Protein AF-X0VHQ9-F1 (afdb_monomer_lite)

Organism: NCBI:txid412755

Foldseek 3Di:
DDQDADDDDDDPARVQVSSQVSVQVVCVVVPNNWGWGWDADPVQLKIFIDTQCPDPPDKDKDQCQPDPCVLVDCQVLRQADSHIDIQDWDKFPDAAQKFFADPLAAQWWWKWFDLPPDTDDIFIFGFDGDIQHHPPRVVVSQVRSQVRVQVRCVVSVNNWHWGWGADPVRNMITIDTHDRDDRTQKMKTQCAPDPSVRRHNQVSRRHDSPDIDMGGTPMRPHRSDLDLVVLVVQCVVCVVVVSPSSVVVSVNSNVVVVVVVVVD

Radius of gyration: 21.8 Å; chains: 1; bounding box: 64×31×53 Å

Secondary structure (DSSP, 8-state):
----PPSS---HHHHHHHHHHHHHHHHHHTT----EEEEEETTTTEEEEEE-SSSTTPPPEE-TTTSTTGGG-SGGGGT--SS-EE---EE-SS--S-EEE-TTTS-EEEEEEESSSSPPSPEEEEPPPEEE-STTHHHHHHHHHHHHHHHHHHHTT----EEEEEETTTTEEEEEE-STT---SEEEE-TTTSTTGGGB-GGGGT--SSS-EEE---B-SS-----HHHHHHHHHHHHHTT-HHHHHHHHHHHHHHHHHHH--

pLDDT: mean 90.98, std 8.53, range [41.22, 98.56]

Structure (mmCIF, N/CA/C/O backbone):
data_AF-X0VHQ9-F1
#
_entry.id   AF-X0VHQ9-F1
#
loop_
_atom_site.group_PDB
_atom_site.id
_atom_site.type_symbol
_atom_site.label_atom_id
_atom_site.label_alt_id
_atom_site.label_comp_id
_atom_site.label_asym_id
_atom_site.label_entity_id
_atom_site.label_seq_id
_atom_site.pdbx_PDB_ins_code
_atom_site.Cartn_x
_atom_site.Cartn_y
_atom_site.Cartn_z
_atom_site.occupancy
_atom_site.B_iso_or_equiv
_atom_site.auth_seq_id
_atom_site.auth_comp_id
_atom_site.auth_asym_id
_atom_site.auth_atom_id
_atom_site.pdbx_PDB_model_num
ATOM 1 N N . LEU A 1 1 ? -2.008 -2.443 -19.648 1.00 92.31 1 LEU A N 1
ATOM 2 C CA . LEU A 1 1 ? -1.378 -1.142 -19.988 1.00 92.31 1 LEU A CA 1
ATOM 3 C C . LEU A 1 1 ? 0.117 -1.360 -20.246 1.00 92.31 1 LEU A C 1
ATOM 5 O O . LEU A 1 1 ? 0.634 -2.371 -19.791 1.00 92.31 1 LEU A O 1
ATOM 9 N N . THR A 1 2 ? 0.820 -0.489 -20.982 1.00 94.44 2 THR A N 1
ATOM 10 C CA . THR A 1 2 ? 2.282 -0.622 -21.185 1.00 94.44 2 THR A CA 1
ATOM 11 C C . THR A 1 2 ? 2.981 0.721 -21.019 1.00 94.44 2 THR A C 1
ATOM 13 O O . THR A 1 2 ? 2.751 1.642 -21.798 1.00 94.44 2 THR A O 1
ATOM 16 N N . ALA A 1 3 ? 3.861 0.812 -20.022 1.00 95.00 3 ALA A N 1
ATOM 17 C CA . ALA A 1 3 ? 4.720 1.963 -19.777 1.00 95.00 3 ALA A CA 1
ATOM 18 C C . ALA A 1 3 ? 6.102 1.742 -20.412 1.00 95.00 3 ALA A C 1
ATOM 20 O O . ALA A 1 3 ? 6.952 1.054 -19.859 1.00 95.00 3 ALA A O 1
ATOM 21 N N . THR A 1 4 ? 6.331 2.318 -21.594 1.00 94.19 4 THR A N 1
ATOM 22 C CA . THR A 1 4 ? 7.643 2.255 -22.261 1.00 94.19 4 THR A CA 1
ATOM 23 C C . THR A 1 4 ? 8.582 3.324 -21.713 1.00 94.19 4 THR A C 1
ATOM 25 O O . THR A 1 4 ? 8.357 4.518 -21.931 1.00 94.19 4 THR A O 1
ATOM 28 N N . ILE A 1 5 ? 9.643 2.892 -21.033 1.00 92.00 5 ILE A N 1
ATOM 29 C CA . ILE A 1 5 ? 10.716 3.770 -20.560 1.00 92.00 5 ILE A CA 1
ATOM 30 C C . ILE A 1 5 ? 11.625 4.123 -21.7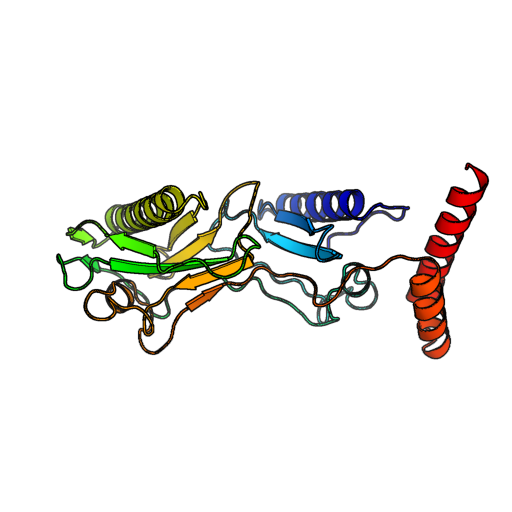37 1.00 92.00 5 ILE A C 1
ATOM 32 O O . ILE A 1 5 ? 11.928 3.278 -22.579 1.00 92.00 5 ILE A O 1
ATOM 36 N N . GLN A 1 6 ? 12.030 5.389 -21.824 1.00 88.81 6 GLN A N 1
ATOM 37 C CA . GLN A 1 6 ? 12.959 5.827 -22.858 1.00 88.81 6 GLN A CA 1
ATOM 38 C C . GLN A 1 6 ? 14.324 5.155 -22.655 1.00 88.81 6 GLN A C 1
ATOM 40 O O . GLN A 1 6 ? 14.795 5.002 -21.534 1.00 88.81 6 GLN A O 1
ATOM 45 N N . SER A 1 7 ? 14.979 4.765 -23.747 1.00 80.50 7 SER A N 1
ATOM 46 C CA . SER A 1 7 ? 16.357 4.280 -23.686 1.00 80.50 7 SER A CA 1
ATOM 47 C C . SER A 1 7 ? 17.304 5.400 -23.252 1.00 80.50 7 SER A C 1
ATOM 49 O O . SER A 1 7 ? 17.252 6.501 -23.809 1.00 80.50 7 SER A O 1
ATOM 51 N N . GLY A 1 8 ? 18.211 5.105 -22.328 1.00 77.38 8 GLY A N 1
ATOM 52 C CA . GLY A 1 8 ? 19.232 6.042 -21.876 1.00 77.38 8 GLY A CA 1
ATOM 53 C C . GLY A 1 8 ? 19.940 5.551 -20.620 1.00 77.38 8 GLY A C 1
ATOM 54 O O . GLY A 1 8 ? 19.615 4.485 -20.096 1.00 77.38 8 GLY A O 1
ATOM 55 N N . SER A 1 9 ? 20.890 6.354 -20.149 1.00 77.44 9 SER A N 1
ATOM 56 C CA . SER A 1 9 ? 21.571 6.130 -18.877 1.00 77.44 9 SER A CA 1
ATOM 57 C C . SER A 1 9 ? 20.777 6.758 -17.736 1.00 77.44 9 SER A C 1
ATOM 59 O O . SER A 1 9 ? 20.324 7.901 -17.849 1.00 77.44 9 SER A O 1
ATOM 61 N N . TYR A 1 10 ? 20.620 6.021 -16.640 1.00 83.19 10 TYR A N 1
ATOM 62 C CA . TYR A 1 10 ? 19.863 6.452 -15.471 1.00 83.19 10 TYR A CA 1
ATOM 63 C C . TYR A 1 10 ? 20.647 6.150 -14.198 1.00 83.19 10 TYR A C 1
ATOM 65 O O . TYR A 1 10 ? 21.169 5.051 -14.027 1.00 83.19 10 TYR A O 1
ATOM 73 N N . THR A 1 11 ? 20.659 7.091 -13.255 1.00 87.62 11 THR A N 1
ATOM 74 C CA . THR A 1 11 ? 20.813 6.727 -11.840 1.00 87.62 11 THR A CA 1
ATOM 75 C C . THR A 1 11 ? 19.531 6.055 -11.345 1.00 87.62 11 THR A C 1
ATOM 77 O O . THR A 1 11 ? 18.462 6.253 -11.927 1.00 87.62 11 THR A O 1
ATOM 80 N N . HIS A 1 12 ? 19.587 5.309 -10.240 1.00 89.75 12 HIS A N 1
ATOM 81 C CA . HIS A 1 12 ? 18.401 4.648 -9.680 1.00 89.75 12 HIS A CA 1
ATOM 82 C C . HIS A 1 12 ? 17.234 5.609 -9.436 1.00 89.75 12 HIS A C 1
ATOM 84 O O . HIS A 1 12 ? 16.114 5.351 -9.871 1.00 89.75 12 HIS A O 1
ATOM 90 N N . GLY A 1 13 ? 17.502 6.776 -8.842 1.00 89.75 13 GLY A N 1
ATOM 91 C CA . GLY A 1 13 ? 16.476 7.800 -8.613 1.00 89.75 13 GLY A CA 1
ATOM 92 C C . GLY A 1 13 ? 15.914 8.418 -9.903 1.00 89.75 13 GLY A C 1
ATOM 93 O O . GLY A 1 13 ? 14.721 8.729 -9.978 1.00 89.75 13 GLY A O 1
ATOM 94 N N . GLN A 1 14 ? 16.742 8.568 -10.945 1.00 92.75 14 GLN A N 1
ATOM 95 C CA . GLN A 1 14 ? 16.269 9.006 -12.263 1.00 92.75 14 GLN A CA 1
ATOM 96 C C . GLN A 1 14 ? 15.385 7.940 -12.915 1.00 92.75 14 GLN A C 1
ATOM 98 O O . GLN A 1 14 ? 14.360 8.293 -13.499 1.00 92.75 14 GLN A O 1
ATOM 103 N N . LEU A 1 15 ? 15.743 6.656 -12.794 1.00 94.31 15 LEU A N 1
ATOM 104 C CA . LEU A 1 15 ? 14.923 5.571 -13.322 1.00 94.31 15 LEU A CA 1
ATOM 105 C C . LEU A 1 15 ? 13.588 5.476 -12.579 1.00 94.31 15 LEU A C 1
ATOM 107 O O . LEU A 1 15 ? 12.554 5.425 -13.235 1.00 94.31 15 LEU A O 1
ATOM 111 N N . ALA A 1 16 ? 13.590 5.543 -11.243 1.00 95.56 16 ALA A N 1
ATOM 112 C CA . ALA A 1 16 ? 12.367 5.565 -10.436 1.00 95.56 16 ALA A CA 1
ATOM 113 C C . ALA A 1 16 ? 11.414 6.674 -10.914 1.00 95.56 16 ALA A C 1
ATOM 115 O O . ALA A 1 16 ? 10.244 6.440 -11.213 1.00 95.56 16 ALA A O 1
ATOM 116 N N . THR A 1 17 ? 11.957 7.880 -11.108 1.00 95.25 17 THR A N 1
ATOM 117 C CA . THR A 1 17 ? 11.213 9.022 -11.654 1.00 95.25 17 THR A CA 1
ATOM 118 C C . THR A 1 17 ? 10.673 8.747 -13.061 1.00 95.25 17 THR A C 1
ATOM 120 O O . THR A 1 17 ? 9.526 9.087 -13.353 1.00 95.25 17 THR A O 1
ATOM 123 N N . ALA A 1 18 ? 11.474 8.145 -13.944 1.00 96.44 18 ALA A N 1
ATOM 124 C CA . ALA A 1 18 ? 11.062 7.831 -15.309 1.00 96.44 18 ALA A CA 1
ATOM 125 C C . ALA A 1 18 ? 9.936 6.785 -15.348 1.00 96.44 18 ALA A C 1
ATOM 127 O O . ALA A 1 18 ? 8.965 6.976 -16.084 1.00 96.44 18 ALA A O 1
ATOM 128 N N . ILE A 1 19 ? 10.037 5.732 -14.528 1.00 96.69 19 ILE A N 1
ATOM 129 C CA . ILE A 1 19 ? 9.004 4.700 -14.376 1.00 96.69 19 ILE A CA 1
ATOM 130 C C . ILE A 1 19 ? 7.710 5.339 -13.883 1.00 96.69 19 ILE A C 1
ATOM 132 O O . ILE A 1 19 ? 6.699 5.253 -14.579 1.00 96.69 19 ILE A O 1
ATOM 136 N N . ARG A 1 20 ? 7.761 6.072 -12.762 1.00 96.50 20 ARG A N 1
ATOM 137 C CA . ARG A 1 20 ? 6.603 6.781 -12.201 1.00 96.50 20 ARG A CA 1
ATOM 138 C C . ARG A 1 20 ? 5.906 7.646 -13.244 1.00 96.50 20 ARG A C 1
ATOM 140 O O . ARG A 1 20 ? 4.715 7.500 -13.493 1.00 96.50 20 ARG A O 1
ATOM 147 N N . ASN A 1 21 ? 6.657 8.538 -13.888 1.00 96.75 21 ASN A N 1
ATOM 148 C CA . ASN A 1 21 ? 6.088 9.479 -14.848 1.00 96.75 21 ASN A CA 1
ATOM 149 C C . ASN A 1 21 ? 5.417 8.747 -16.017 1.00 96.75 21 ASN A C 1
ATOM 151 O O . ASN A 1 21 ? 4.362 9.173 -16.487 1.00 96.75 21 ASN A O 1
ATOM 155 N N . LYS A 1 22 ? 6.008 7.639 -16.483 1.00 97.38 22 LYS A N 1
ATOM 156 C CA . LYS A 1 22 ? 5.441 6.867 -17.586 1.00 97.38 22 LYS A CA 1
ATOM 157 C C . LYS A 1 22 ? 4.201 6.081 -17.170 1.00 97.38 22 LYS A C 1
ATOM 159 O O . LYS A 1 22 ? 3.249 6.039 -17.945 1.00 97.38 22 LYS A O 1
ATOM 164 N N . MET A 1 23 ? 4.185 5.502 -15.971 1.00 96.38 23 MET A N 1
ATOM 165 C CA . MET A 1 23 ? 3.006 4.822 -15.431 1.00 96.38 23 MET A CA 1
ATOM 166 C C . MET A 1 23 ? 1.842 5.804 -15.236 1.00 96.38 23 MET A C 1
ATOM 168 O O . MET A 1 23 ? 0.758 5.552 -15.764 1.00 96.38 23 MET A O 1
ATOM 172 N N . ASN A 1 24 ? 2.081 6.967 -14.612 1.00 96.12 24 ASN A N 1
ATOM 173 C CA . ASN A 1 24 ? 1.059 8.011 -14.430 1.00 96.12 24 ASN A CA 1
ATOM 174 C C . ASN A 1 24 ? 0.510 8.495 -15.780 1.00 96.12 24 ASN A C 1
ATOM 176 O O . ASN A 1 24 ? -0.703 8.634 -15.949 1.00 96.12 24 ASN A O 1
ATOM 180 N N . GLN A 1 25 ? 1.391 8.714 -16.766 1.00 96.88 25 GLN A N 1
ATOM 181 C CA . GLN A 1 25 ? 0.981 9.103 -18.117 1.00 96.88 25 GLN A CA 1
ATOM 182 C C . GLN A 1 25 ? 0.064 8.049 -18.743 1.00 96.88 25 GLN A C 1
ATOM 184 O O . GLN A 1 25 ? -1.018 8.382 -19.208 1.00 96.88 25 GLN A O 1
ATOM 189 N N . VAL A 1 26 ? 0.474 6.778 -18.746 1.00 96.81 26 VAL A N 1
ATOM 190 C CA . VAL A 1 26 ? -0.291 5.705 -19.397 1.00 96.81 26 VAL A CA 1
ATOM 191 C C . VAL A 1 26 ? -1.639 5.476 -18.715 1.00 96.81 26 VAL A C 1
ATOM 193 O O . VAL A 1 26 ? -2.636 5.242 -19.399 1.00 96.81 26 VAL A O 1
ATOM 196 N N . SER A 1 27 ? -1.685 5.565 -17.387 1.00 95.50 27 SER A N 1
ATOM 197 C CA . SER A 1 27 ? -2.926 5.501 -16.614 1.00 95.50 27 SER A CA 1
ATOM 198 C C . SER A 1 27 ? -3.870 6.658 -16.958 1.00 95.50 27 SER A C 1
ATOM 200 O O . SER A 1 27 ? -5.051 6.431 -17.231 1.00 95.50 27 SER A O 1
ATOM 202 N N . THR A 1 28 ? -3.344 7.884 -17.053 1.00 95.69 28 THR A N 1
ATOM 203 C CA . THR A 1 28 ? -4.111 9.074 -17.464 1.00 95.69 28 THR A CA 1
ATOM 204 C C . THR A 1 28 ? -4.633 8.948 -18.896 1.00 95.69 28 THR A C 1
ATOM 206 O O . THR A 1 28 ? -5.829 9.110 -19.129 1.00 95.69 28 THR A O 1
ATOM 209 N N . ASP A 1 29 ? -3.767 8.600 -19.850 1.00 97.12 29 ASP A N 1
ATOM 210 C CA . ASP A 1 29 ? -4.114 8.463 -21.272 1.00 97.12 29 ASP A CA 1
ATOM 211 C C . ASP A 1 29 ? -5.167 7.367 -21.511 1.00 97.12 29 ASP A C 1
ATOM 213 O O . ASP A 1 29 ? -5.934 7.427 -22.472 1.00 97.12 29 ASP A O 1
ATOM 217 N N . SER A 1 30 ? -5.222 6.372 -20.621 1.00 95.00 30 SER A N 1
ATOM 218 C CA . SER A 1 30 ? -6.191 5.270 -20.667 1.00 95.00 30 SER A CA 1
ATOM 219 C C . SER A 1 30 ? -7.481 5.558 -19.891 1.00 95.00 30 SER A C 1
ATOM 221 O O . SER A 1 30 ? -8.365 4.706 -19.854 1.00 95.00 30 SER A O 1
ATOM 223 N N . GLY A 1 31 ? -7.604 6.743 -19.285 1.00 93.44 31 GLY A N 1
ATOM 224 C CA . GLY A 1 31 ? -8.799 7.186 -18.568 1.00 93.44 31 GLY A CA 1
ATOM 225 C C . GLY A 1 31 ? -8.930 6.679 -17.130 1.00 93.44 31 GLY A C 1
ATOM 226 O O . GLY A 1 31 ? -9.963 6.932 -16.518 1.00 93.44 31 GLY A O 1
ATOM 227 N N . PHE A 1 32 ? -7.918 5.996 -16.586 1.00 91.62 32 PHE A N 1
ATOM 228 C CA . PHE A 1 32 ? -7.921 5.562 -15.185 1.00 91.62 32 PHE A CA 1
ATOM 229 C C . PHE A 1 32 ? -7.506 6.693 -14.240 1.00 91.62 32 PHE A C 1
ATOM 231 O O . PHE A 1 32 ? -8.109 6.862 -13.190 1.00 91.62 32 PHE A O 1
ATOM 238 N N . GLY A 1 33 ? -6.494 7.485 -14.615 1.00 91.75 33 GLY A N 1
ATOM 239 C CA . GLY A 1 33 ? -6.049 8.639 -13.819 1.00 91.75 33 GLY A CA 1
ATOM 240 C C . GLY A 1 33 ? -5.396 8.294 -12.473 1.00 91.75 33 GLY A C 1
ATOM 241 O O . GLY A 1 33 ? -5.204 9.188 -11.654 1.00 91.75 33 GLY A O 1
ATOM 242 N N . ILE A 1 34 ? -5.034 7.028 -12.253 1.00 91.62 34 ILE A N 1
ATOM 243 C CA . ILE A 1 34 ? -4.270 6.569 -11.087 1.00 91.62 34 ILE A CA 1
ATOM 244 C C . ILE A 1 34 ? -2.855 7.142 -11.137 1.00 91.62 34 ILE A C 1
ATOM 246 O O . ILE A 1 34 ? -2.187 7.073 -12.179 1.00 91.62 34 ILE A O 1
ATOM 250 N N . ASN A 1 35 ? -2.411 7.676 -10.005 1.00 93.12 35 ASN A N 1
ATOM 251 C CA . ASN A 1 35 ? -1.044 8.107 -9.777 1.00 93.12 35 ASN A CA 1
ATOM 252 C C . ASN A 1 35 ? -0.281 6.999 -9.058 1.00 93.12 35 ASN A C 1
ATOM 254 O O . ASN A 1 35 ? -0.808 6.339 -8.171 1.00 93.12 35 ASN A O 1
ATOM 258 N N . TYR A 1 36 ? 0.977 6.831 -9.438 1.00 93.88 36 TYR A N 1
ATOM 259 C CA . TYR A 1 36 ? 1.876 5.856 -8.849 1.00 93.88 36 TYR A CA 1
ATOM 260 C C . TYR A 1 36 ? 3.002 6.542 -8.095 1.00 93.88 36 TYR A C 1
ATOM 262 O O . TYR A 1 36 ? 3.415 7.668 -8.410 1.00 93.88 36 TYR A O 1
ATOM 270 N N . ILE A 1 37 ? 3.555 5.803 -7.144 1.00 92.56 37 ILE A N 1
ATOM 271 C CA . ILE A 1 37 ? 4.797 6.110 -6.460 1.00 92.56 37 ILE A CA 1
ATOM 272 C C . ILE A 1 37 ? 5.805 5.030 -6.817 1.00 92.56 37 ILE A C 1
ATOM 274 O O . ILE A 1 37 ? 5.555 3.834 -6.704 1.00 92.56 37 ILE A O 1
ATOM 278 N N . VAL A 1 38 ? 6.964 5.490 -7.283 1.00 94.94 38 VAL A N 1
ATOM 279 C CA . VAL A 1 38 ? 8.122 4.638 -7.528 1.00 94.94 38 VAL A CA 1
ATOM 280 C C . VAL A 1 38 ? 9.290 5.241 -6.783 1.00 94.94 38 VAL A C 1
ATOM 282 O O . VAL A 1 38 ? 9.672 6.389 -7.044 1.00 94.94 38 VAL A O 1
ATOM 285 N N . THR A 1 39 ? 9.837 4.479 -5.850 1.00 93.62 39 THR A N 1
ATOM 286 C CA . THR A 1 39 ? 10.961 4.891 -5.013 1.00 93.62 39 THR A CA 1
ATOM 287 C C . THR A 1 39 ? 12.118 3.921 -5.176 1.00 93.62 39 THR A C 1
ATOM 289 O O . THR A 1 39 ? 11.954 2.798 -5.649 1.00 93.62 39 THR A O 1
ATOM 292 N N . TYR A 1 40 ? 13.306 4.400 -4.824 1.00 92.94 40 TYR A N 1
ATOM 293 C CA . TYR A 1 40 ? 14.500 3.587 -4.668 1.00 92.94 40 TYR A CA 1
ATOM 294 C C . TYR A 1 40 ? 15.078 3.888 -3.291 1.00 92.94 40 TYR A C 1
ATOM 296 O O . TYR A 1 40 ? 15.342 5.055 -2.981 1.00 92.94 40 TYR A O 1
ATOM 304 N N . ASP A 1 41 ? 15.263 2.855 -2.482 1.00 90.12 41 ASP A N 1
ATOM 305 C CA . ASP A 1 41 ? 15.908 2.958 -1.181 1.00 90.12 41 ASP A CA 1
ATOM 306 C C . ASP A 1 41 ? 17.409 2.722 -1.354 1.00 90.12 41 ASP A C 1
ATOM 308 O O . ASP A 1 41 ? 17.844 1.629 -1.690 1.00 90.12 41 ASP A O 1
ATOM 312 N N . SER A 1 42 ? 18.238 3.742 -1.128 1.00 88.50 42 SER A N 1
ATOM 313 C CA . SER A 1 42 ? 19.693 3.596 -1.265 1.00 88.50 42 SER A CA 1
ATOM 314 C C . SER A 1 42 ? 20.342 2.755 -0.165 1.00 88.50 42 SER A C 1
ATOM 316 O O . SER A 1 42 ? 21.531 2.466 -0.259 1.00 88.50 42 SER A O 1
ATOM 318 N N . THR A 1 43 ? 19.608 2.441 0.902 1.00 86.50 43 THR A N 1
ATOM 319 C CA . THR A 1 43 ? 20.096 1.643 2.031 1.00 86.50 43 THR A CA 1
ATOM 320 C C . THR A 1 43 ? 19.888 0.161 1.771 1.00 86.50 43 THR A C 1
ATOM 322 O O . THR A 1 43 ? 20.799 -0.623 2.025 1.00 86.50 43 THR A O 1
ATOM 325 N N . THR A 1 44 ? 18.705 -0.212 1.272 1.00 87.38 44 THR A N 1
ATOM 326 C CA . THR A 1 44 ? 18.390 -1.601 0.898 1.00 87.38 44 THR A CA 1
ATOM 327 C C . THR A 1 44 ? 18.671 -1.899 -0.574 1.00 87.38 44 THR A C 1
ATOM 329 O O . THR A 1 44 ? 18.659 -3.052 -0.974 1.00 87.38 44 THR A O 1
ATOM 332 N N . GLU A 1 45 ? 18.974 -0.871 -1.371 1.00 90.56 45 GLU A N 1
ATOM 333 C CA . GLU A 1 45 ? 19.190 -0.936 -2.821 1.00 90.56 45 GLU A CA 1
ATOM 334 C C . GLU A 1 45 ? 17.983 -1.491 -3.600 1.00 90.56 45 GLU A C 1
ATOM 336 O O . GLU A 1 45 ? 18.137 -2.061 -4.678 1.00 90.56 45 GLU A O 1
ATOM 341 N N . GLU A 1 46 ? 16.770 -1.299 -3.085 1.00 93.62 46 GLU A N 1
ATOM 342 C CA . GLU A 1 46 ? 15.533 -1.865 -3.634 1.00 93.62 46 GLU A CA 1
ATOM 343 C C . GLU A 1 46 ? 14.614 -0.798 -4.233 1.00 93.62 46 GLU A C 1
ATOM 345 O O . GLU A 1 46 ? 14.587 0.357 -3.796 1.00 93.62 46 GLU A O 1
ATOM 350 N N . PHE A 1 47 ? 13.824 -1.199 -5.231 1.00 95.56 47 PHE A N 1
ATOM 351 C CA . PHE A 1 47 ? 12.733 -0.391 -5.770 1.00 95.56 47 PHE A CA 1
ATOM 352 C C . PHE A 1 47 ? 11.401 -0.789 -5.140 1.00 95.56 47 PHE A C 1
ATOM 354 O O . PHE A 1 47 ? 11.116 -1.974 -5.007 1.00 95.56 47 PHE A O 1
ATOM 361 N N . THR A 1 48 ? 10.544 0.191 -4.859 1.00 94.56 48 THR A N 1
ATOM 362 C CA . THR A 1 48 ? 9.130 -0.034 -4.515 1.00 94.56 48 THR A CA 1
ATOM 363 C C . THR A 1 48 ? 8.251 0.622 -5.578 1.00 94.56 48 THR A C 1
ATOM 365 O O . THR A 1 48 ? 8.544 1.742 -6.007 1.00 94.56 48 THR A O 1
ATOM 368 N N . ILE A 1 49 ? 7.202 -0.073 -6.028 1.00 94.44 49 ILE A N 1
ATOM 369 C CA . ILE A 1 49 ? 6.230 0.410 -7.022 1.00 94.44 49 ILE A CA 1
ATOM 370 C C . ILE A 1 49 ? 4.820 0.140 -6.495 1.00 94.44 49 ILE A C 1
ATOM 372 O O . ILE A 1 49 ? 4.424 -1.013 -6.403 1.00 94.44 49 ILE A O 1
ATOM 376 N N . GLN A 1 50 ? 4.054 1.191 -6.222 1.00 92.31 50 GLN A N 1
ATOM 377 C CA . GLN A 1 50 ? 2.663 1.100 -5.750 1.00 92.31 50 GLN A CA 1
ATOM 378 C C . GLN A 1 50 ? 1.840 2.282 -6.275 1.00 92.31 50 GLN A C 1
ATOM 380 O O . GLN A 1 50 ? 2.416 3.238 -6.817 1.00 92.31 50 GLN A O 1
ATOM 385 N N . ASP A 1 51 ? 0.511 2.235 -6.177 1.00 91.44 51 ASP A N 1
ATOM 386 C CA . ASP A 1 51 ? -0.286 3.453 -6.346 1.00 91.44 51 ASP A CA 1
ATOM 387 C C . ASP A 1 51 ? -0.110 4.400 -5.143 1.00 91.44 51 ASP A C 1
ATOM 389 O O . ASP A 1 51 ? 0.522 4.060 -4.146 1.00 91.44 51 ASP A O 1
ATOM 393 N N . ASP A 1 52 ? -0.550 5.650 -5.276 1.00 90.25 52 ASP A N 1
ATOM 394 C CA . ASP A 1 52 ? -0.385 6.653 -4.220 1.00 90.25 52 ASP A CA 1
ATOM 395 C C . ASP A 1 52 ? -1.545 6.715 -3.209 1.00 90.25 52 ASP A C 1
ATOM 397 O O . ASP A 1 52 ? -1.592 7.648 -2.397 1.00 90.25 52 ASP A O 1
ATOM 401 N N . GLY A 1 53 ? -2.504 5.787 -3.289 1.00 87.44 53 GLY A N 1
ATOM 402 C CA . GLY A 1 53 ? -3.706 5.724 -2.458 1.00 87.44 53 GLY A CA 1
ATOM 403 C C . GLY A 1 53 ? -4.691 6.878 -2.685 1.00 87.44 53 GLY A C 1
ATOM 404 O O . GLY A 1 53 ? -5.713 6.976 -2.004 1.00 87.44 53 GLY A O 1
ATOM 405 N N . THR A 1 54 ? -4.423 7.803 -3.623 1.00 86.56 54 THR A N 1
ATOM 406 C CA . THR A 1 54 ? -5.306 8.967 -3.846 1.00 86.56 54 THR A CA 1
ATOM 407 C C . THR A 1 54 ? -6.595 8.600 -4.572 1.00 86.56 54 THR A C 1
ATOM 409 O O . THR A 1 54 ? -7.596 9.312 -4.450 1.00 86.56 54 THR A O 1
ATOM 412 N N . ASN A 1 55 ? -6.579 7.488 -5.308 1.00 84.94 55 ASN A N 1
ATOM 413 C CA . ASN A 1 55 ? -7.740 6.890 -5.951 1.00 84.94 55 ASN A CA 1
ATOM 414 C C . ASN A 1 55 ? -7.937 5.491 -5.351 1.00 84.94 55 ASN A C 1
ATOM 416 O O . ASN A 1 55 ? -7.406 4.529 -5.899 1.00 84.94 55 ASN A O 1
ATOM 420 N N . PRO A 1 56 ? -8.656 5.389 -4.225 1.00 77.88 56 PRO A N 1
ATOM 421 C CA . PRO A 1 56 ? -8.749 4.151 -3.463 1.00 77.88 56 PRO A CA 1
ATOM 422 C C . PRO A 1 56 ? -9.554 3.072 -4.188 1.00 77.88 56 PRO A C 1
ATOM 424 O O . PRO A 1 56 ? -10.396 3.369 -5.043 1.00 77.88 56 PRO A O 1
ATOM 427 N N . GLY A 1 57 ? -9.330 1.818 -3.795 1.00 74.88 57 GLY A N 1
ATOM 428 C CA . GLY A 1 57 ? -10.058 0.653 -4.315 1.00 74.88 57 GLY A CA 1
ATOM 429 C C . GLY A 1 57 ? -9.595 0.173 -5.696 1.00 74.88 57 GLY A C 1
ATOM 430 O O . GLY A 1 57 ? -10.266 -0.653 -6.318 1.00 74.88 57 GLY A O 1
ATOM 431 N N . PHE A 1 58 ? -8.460 0.675 -6.185 1.00 79.88 58 PHE A N 1
ATOM 432 C CA . PHE A 1 58 ? -7.805 0.161 -7.382 1.00 79.88 58 PHE A CA 1
ATOM 433 C C . PHE A 1 58 ? -6.618 -0.708 -6.985 1.00 79.88 58 PHE A C 1
ATOM 435 O O . PHE A 1 58 ? -5.727 -0.259 -6.285 1.00 79.88 58 PHE A O 1
ATOM 442 N N . GLU A 1 59 ? -6.576 -1.938 -7.488 1.00 82.19 59 GLU A N 1
ATOM 443 C CA . GLU A 1 59 ? -5.402 -2.795 -7.337 1.00 82.19 59 GLU A CA 1
ATOM 444 C C . GLU A 1 59 ? -4.446 -2.590 -8.516 1.00 82.19 59 GLU A C 1
ATOM 446 O O . GLU A 1 59 ? -4.855 -2.578 -9.687 1.00 82.19 59 GLU A O 1
ATOM 451 N N . VAL A 1 60 ? -3.153 -2.475 -8.219 1.00 88.81 60 VAL A N 1
ATOM 452 C CA . VAL A 1 60 ? -2.100 -2.432 -9.233 1.00 88.81 60 VAL A CA 1
ATOM 453 C C . VAL A 1 60 ? -1.523 -3.825 -9.426 1.00 88.81 60 VAL A C 1
ATOM 455 O O . VAL A 1 60 ? -1.032 -4.449 -8.492 1.00 88.81 60 VAL A O 1
ATOM 458 N N . GLU A 1 61 ? -1.526 -4.306 -10.667 1.00 93.50 61 GLU A N 1
ATOM 459 C CA . GLU A 1 61 ? -0.868 -5.559 -11.033 1.00 93.50 61 GLU A CA 1
ATOM 460 C C . GLU A 1 61 ? 0.255 -5.299 -12.044 1.00 93.50 61 GLU A C 1
ATOM 462 O O . GLU A 1 61 ? 0.046 -4.783 -13.148 1.00 93.50 61 GLU A O 1
ATOM 467 N N . LEU A 1 62 ? 1.473 -5.651 -11.644 1.00 94.56 62 LEU A N 1
ATOM 468 C CA . LEU A 1 62 ? 2.689 -5.576 -12.435 1.00 94.56 62 LEU A CA 1
ATOM 469 C C . LEU A 1 62 ? 2.882 -6.903 -13.173 1.00 94.56 62 LEU A C 1
ATOM 471 O O . LEU A 1 62 ? 3.348 -7.890 -12.611 1.00 94.56 62 LEU A O 1
ATOM 475 N N . LEU A 1 63 ? 2.511 -6.916 -14.454 1.00 95.69 63 LEU A N 1
ATOM 476 C CA . LEU A 1 63 ? 2.485 -8.115 -15.301 1.00 95.69 63 LEU A CA 1
ATOM 477 C C . LEU A 1 63 ? 3.872 -8.464 -15.877 1.00 95.69 63 LEU A C 1
ATOM 479 O O . LEU A 1 63 ? 4.078 -8.427 -17.096 1.00 95.69 63 LEU A O 1
ATOM 483 N N . TRP A 1 64 ? 4.849 -8.734 -15.011 1.00 94.56 64 TRP A N 1
ATOM 484 C CA . TRP A 1 64 ? 6.230 -9.021 -15.408 1.00 94.56 64 TRP A CA 1
ATOM 485 C C . TRP A 1 64 ? 6.416 -10.346 -16.148 1.00 94.56 64 TRP A C 1
ATOM 487 O O . TRP A 1 64 ? 7.288 -10.424 -17.012 1.00 94.56 64 TRP A O 1
ATOM 497 N N . ALA A 1 65 ? 5.606 -11.357 -15.843 1.00 93.69 65 ALA A N 1
ATOM 498 C CA . ALA A 1 65 ? 5.675 -12.690 -16.432 1.00 93.69 65 ALA A CA 1
ATOM 499 C C . ALA A 1 65 ? 4.639 -12.905 -17.538 1.00 93.69 65 ALA A C 1
ATOM 501 O O . ALA A 1 65 ? 4.939 -13.543 -18.548 1.00 93.69 65 ALA A O 1
ATOM 502 N N . THR A 1 66 ? 3.417 -12.394 -17.363 1.00 94.94 66 THR A N 1
ATOM 503 C CA . THR A 1 66 ? 2.304 -12.671 -18.292 1.00 94.94 66 THR A CA 1
ATOM 504 C C . THR A 1 66 ? 1.990 -11.521 -19.242 1.00 94.94 66 THR A C 1
ATOM 506 O O . THR A 1 66 ? 1.241 -11.701 -20.208 1.00 94.94 66 THR A O 1
ATOM 509 N N . GLY A 1 67 ? 2.567 -10.338 -19.015 1.00 93.31 67 GLY A N 1
ATOM 510 C CA . GLY A 1 67 ? 2.353 -9.180 -19.872 1.00 93.31 67 GLY A CA 1
ATOM 511 C C . GLY A 1 67 ? 2.842 -9.416 -21.304 1.00 93.31 67 GLY A C 1
ATOM 512 O O . GLY A 1 67 ? 3.834 -10.101 -21.544 1.00 93.31 67 GLY A O 1
ATOM 513 N N . THR A 1 68 ? 2.206 -8.766 -22.283 1.00 93.00 68 THR A N 1
ATOM 514 C CA . THR A 1 68 ? 2.571 -8.863 -23.715 1.00 93.00 68 THR A CA 1
ATOM 515 C C . THR A 1 68 ? 4.051 -8.567 -23.997 1.00 93.00 68 THR A C 1
ATOM 517 O O . THR A 1 68 ? 4.589 -9.020 -25.003 1.00 93.00 68 THR A O 1
ATOM 520 N N . ASN A 1 69 ? 4.708 -7.807 -23.114 1.00 89.62 69 ASN A N 1
ATOM 521 C CA . ASN A 1 69 ? 6.115 -7.423 -23.213 1.00 89.62 69 ASN A CA 1
ATOM 522 C C . ASN A 1 69 ? 6.990 -8.068 -22.119 1.00 89.62 69 ASN A C 1
ATOM 524 O O . ASN A 1 69 ? 8.034 -7.510 -21.798 1.00 89.62 69 ASN A O 1
ATOM 528 N N . ALA A 1 70 ? 6.591 -9.211 -21.546 1.00 89.00 70 ALA A N 1
ATOM 529 C CA . ALA A 1 70 ? 7.334 -9.891 -20.475 1.00 89.00 70 ALA A CA 1
ATOM 530 C C . ALA A 1 70 ? 8.820 -10.108 -20.828 1.00 89.00 70 ALA A C 1
ATOM 532 O O . ALA A 1 70 ? 9.703 -9.785 -20.038 1.00 89.00 70 ALA A O 1
ATOM 533 N N . ASN A 1 71 ? 9.109 -10.513 -22.071 1.00 83.69 71 ASN A N 1
ATOM 534 C CA . ASN A 1 71 ? 10.479 -10.733 -22.567 1.00 83.69 71 ASN A CA 1
ATOM 535 C C . ASN A 1 71 ? 11.324 -9.450 -22.708 1.00 83.69 71 ASN A C 1
ATOM 537 O O . ASN A 1 71 ? 12.518 -9.529 -22.966 1.00 83.69 71 ASN A O 1
ATOM 541 N N . ALA A 1 72 ? 10.710 -8.273 -22.597 1.00 84.56 72 ALA A N 1
ATOM 542 C CA . ALA A 1 72 ? 11.379 -6.974 -22.646 1.00 84.56 72 ALA A CA 1
ATOM 543 C C . ALA A 1 72 ? 11.097 -6.149 -21.376 1.00 84.56 72 ALA A C 1
ATOM 545 O O . ALA A 1 72 ? 11.197 -4.920 -21.390 1.00 84.56 72 ALA A O 1
ATOM 546 N N . SER A 1 73 ? 10.696 -6.817 -20.291 1.00 89.19 73 SER A N 1
ATOM 547 C CA . SER A 1 73 ? 10.402 -6.181 -19.011 1.00 89.19 73 SER A CA 1
ATOM 548 C C . SER A 1 73 ? 11.664 -5.613 -18.355 1.00 89.19 73 SER A C 1
ATOM 550 O O . SER A 1 73 ? 12.759 -6.159 -18.486 1.00 89.19 73 SER A O 1
ATOM 552 N N . ILE A 1 74 ? 11.490 -4.523 -17.603 1.00 89.88 74 ILE A N 1
ATOM 553 C CA . ILE A 1 74 ? 12.541 -3.929 -16.769 1.00 89.88 74 ILE A CA 1
ATOM 554 C C . ILE A 1 74 ? 12.667 -4.625 -15.404 1.00 89.88 74 ILE A C 1
ATOM 556 O O . ILE A 1 74 ? 13.601 -4.330 -14.671 1.00 89.88 74 ILE A O 1
ATOM 560 N N . ALA A 1 75 ? 11.759 -5.548 -15.056 1.00 92.06 75 ALA A N 1
ATOM 561 C CA . ALA A 1 75 ? 11.663 -6.166 -13.728 1.00 92.06 75 ALA A CA 1
ATOM 562 C C . ALA A 1 75 ? 13.021 -6.614 -13.162 1.00 92.06 75 ALA A C 1
ATOM 564 O O . ALA A 1 75 ? 13.422 -6.163 -12.092 1.00 92.06 75 ALA A O 1
ATOM 565 N N . SER A 1 76 ? 13.780 -7.402 -13.928 1.00 87.44 76 SER A N 1
ATOM 566 C CA . SER A 1 76 ? 15.081 -7.917 -13.486 1.00 87.44 76 SER A CA 1
ATOM 567 C C . SER A 1 76 ? 16.127 -6.827 -13.242 1.00 87.44 76 SER A C 1
ATOM 569 O O . SER A 1 76 ? 17.013 -7.014 -12.410 1.00 87.44 76 SER A O 1
ATOM 571 N N . ASP A 1 77 ? 16.016 -5.680 -13.916 1.00 86.00 77 ASP A N 1
ATOM 572 C CA . ASP A 1 77 ? 16.923 -4.548 -13.718 1.00 86.00 77 ASP A CA 1
ATOM 573 C C . ASP A 1 77 ? 16.689 -3.839 -12.412 1.00 86.00 77 ASP A C 1
ATOM 575 O O . ASP A 1 77 ? 17.630 -3.385 -11.776 1.00 86.00 77 ASP A O 1
ATOM 579 N N . ILE A 1 78 ? 15.426 -3.701 -12.047 1.00 92.56 78 ILE A N 1
ATOM 580 C CA . ILE A 1 78 ? 15.025 -3.022 -10.827 1.00 92.56 78 ILE A CA 1
ATOM 581 C C . ILE A 1 78 ? 14.870 -4.014 -9.674 1.00 92.56 78 ILE A C 1
ATOM 583 O O . ILE A 1 78 ? 14.221 -3.698 -8.690 1.00 92.56 78 ILE A O 1
ATOM 587 N N . GLY A 1 79 ? 15.479 -5.200 -9.795 1.00 91.88 79 GLY A N 1
ATOM 588 C CA . GLY A 1 79 ? 15.587 -6.185 -8.723 1.00 91.88 79 GLY A CA 1
ATOM 589 C C . GLY A 1 79 ? 14.358 -7.073 -8.523 1.00 91.88 79 GLY A C 1
ATOM 590 O O . GLY A 1 79 ? 14.372 -7.915 -7.633 1.00 91.88 79 GLY A O 1
ATOM 591 N N . PHE A 1 80 ? 13.312 -6.928 -9.336 1.00 94.38 80 PHE A N 1
ATOM 592 C CA . PHE A 1 80 ? 12.123 -7.774 -9.268 1.00 94.38 80 PHE A CA 1
ATOM 593 C C . PHE A 1 80 ? 12.342 -9.110 -9.990 1.00 94.38 80 PHE A C 1
ATOM 595 O O . PHE A 1 80 ? 12.985 -9.188 -11.044 1.00 94.38 80 PHE A O 1
ATOM 602 N N . ALA A 1 81 ? 11.767 -10.175 -9.444 1.00 91.12 81 ALA A N 1
ATOM 603 C CA . ALA A 1 81 ? 11.650 -11.463 -10.095 1.00 91.12 81 ALA A CA 1
ATOM 604 C C . ALA A 1 81 ? 10.751 -11.363 -11.338 1.00 91.12 81 ALA A C 1
ATOM 606 O O . ALA A 1 81 ? 9.860 -10.518 -11.441 1.00 91.12 81 ALA A O 1
ATOM 607 N N . ALA A 1 82 ? 10.967 -12.263 -12.300 1.00 88.44 82 ALA A N 1
ATOM 608 C CA . ALA A 1 82 ? 10.129 -12.390 -13.492 1.00 88.44 82 ALA A CA 1
ATOM 609 C C . ALA A 1 82 ? 8.814 -13.129 -13.169 1.00 88.44 82 ALA A C 1
ATOM 611 O O . ALA A 1 82 ? 8.493 -14.154 -13.768 1.00 88.44 82 ALA A O 1
ATOM 612 N N . THR A 1 83 ? 8.084 -12.624 -12.180 1.00 93.50 83 THR A N 1
ATOM 613 C CA . THR A 1 83 ? 6.775 -13.098 -11.723 1.00 93.50 83 THR A CA 1
ATOM 614 C C . THR A 1 83 ? 5.831 -11.911 -11.658 1.00 93.50 83 THR A C 1
ATOM 616 O O . THR A 1 83 ? 6.260 -10.814 -11.307 1.00 93.50 83 THR A O 1
ATOM 619 N N . ASP A 1 84 ? 4.558 -12.113 -11.994 1.00 94.69 84 ASP A N 1
ATOM 620 C CA . ASP A 1 84 ? 3.569 -11.051 -11.812 1.00 94.69 84 ASP A CA 1
ATOM 621 C C . ASP A 1 84 ? 3.420 -10.735 -10.324 1.00 94.69 84 ASP A C 1
ATOM 623 O O . ASP A 1 84 ? 3.452 -11.637 -9.484 1.00 94.69 84 ASP A O 1
ATOM 627 N N . ILE A 1 85 ? 3.278 -9.453 -10.006 1.00 93.25 85 ILE A N 1
ATOM 628 C CA . ILE A 1 85 ? 3.127 -8.984 -8.630 1.00 93.25 85 ILE A CA 1
ATOM 629 C C . ILE A 1 85 ? 1.890 -8.110 -8.558 1.00 93.25 85 ILE A C 1
ATOM 631 O O . ILE A 1 85 ? 1.683 -7.245 -9.408 1.00 93.25 85 ILE A O 1
ATOM 635 N N . ARG A 1 86 ? 1.080 -8.336 -7.529 1.00 90.44 86 ARG A N 1
ATOM 636 C CA . ARG A 1 86 ? -0.100 -7.538 -7.230 1.00 90.44 86 ARG A CA 1
ATOM 637 C C . ARG A 1 86 ? 0.118 -6.768 -5.941 1.00 90.44 86 ARG A C 1
ATOM 639 O O . ARG A 1 86 ? 0.526 -7.350 -4.937 1.00 90.44 86 ARG A O 1
ATOM 646 N N . ASP A 1 87 ? -0.231 -5.495 -5.983 1.00 89.31 87 ASP A N 1
ATOM 647 C CA . ASP A 1 87 ? -0.410 -4.680 -4.800 1.00 89.31 87 ASP A CA 1
ATOM 648 C C . ASP A 1 87 ? -1.677 -5.130 -4.059 1.00 89.31 87 ASP A C 1
ATOM 650 O O . ASP A 1 87 ? -2.798 -4.938 -4.533 1.00 89.31 87 ASP A O 1
ATOM 654 N N . SER A 1 88 ? -1.489 -5.885 -2.975 1.00 87.44 88 SER A N 1
ATOM 655 C CA . SER A 1 88 ? -2.566 -6.615 -2.299 1.00 87.44 88 SER A CA 1
ATOM 656 C C . SER A 1 88 ? -3.080 -5.807 -1.113 1.00 87.44 88 SER A C 1
ATOM 658 O O . SER A 1 88 ? -2.627 -6.004 0.014 1.00 87.44 88 SER A O 1
ATOM 660 N N . LEU A 1 89 ? -4.006 -4.885 -1.383 1.00 90.31 89 LEU A N 1
ATOM 661 C CA . LEU A 1 89 ? -4.628 -4.021 -0.375 1.00 90.31 89 LEU A CA 1
ATOM 662 C C . LEU A 1 89 ? -5.377 -4.829 0.702 1.00 90.31 89 LEU A C 1
ATOM 664 O O . LEU A 1 89 ? -5.820 -5.956 0.468 1.00 90.31 89 LEU A O 1
ATOM 668 N N . ILE A 1 90 ? -5.579 -4.230 1.880 1.00 94.88 90 ILE A N 1
ATOM 669 C CA . ILE A 1 90 ? -6.392 -4.833 2.946 1.00 94.88 90 ILE A CA 1
ATOM 670 C C . ILE A 1 90 ? -7.859 -4.537 2.656 1.00 94.88 90 ILE A C 1
ATOM 672 O O . ILE A 1 90 ? -8.326 -3.415 2.856 1.00 94.88 90 ILE A O 1
ATOM 676 N N . VAL A 1 91 ? -8.587 -5.552 2.197 1.00 95.62 91 VAL A N 1
ATOM 677 C CA . VAL A 1 91 ? -10.002 -5.459 1.824 1.00 95.62 91 VAL A CA 1
ATOM 678 C C . VAL A 1 91 ? -10.817 -6.424 2.677 1.00 95.62 91 VAL A C 1
ATOM 680 O O . VAL A 1 91 ? -10.444 -7.585 2.818 1.00 95.62 91 VAL A O 1
ATOM 683 N N . SER A 1 92 ? -11.956 -5.975 3.208 1.00 97.19 92 SER A N 1
ATOM 684 C CA . SER A 1 92 ? -12.822 -6.822 4.033 1.00 97.19 92 SER A CA 1
ATOM 685 C C . SER A 1 92 ? -13.286 -8.071 3.280 1.00 97.19 92 SER A C 1
ATOM 687 O O . SER A 1 92 ? -13.699 -8.010 2.115 1.00 97.19 92 SER A O 1
ATOM 689 N N . ASP A 1 93 ? -13.275 -9.222 3.947 1.00 97.31 93 ASP A N 1
ATOM 690 C CA . ASP A 1 93 ? -13.608 -10.518 3.346 1.00 97.31 93 ASP A CA 1
ATOM 691 C C . ASP A 1 93 ? -15.067 -10.599 2.898 1.00 97.31 93 ASP A C 1
ATOM 693 O O . ASP A 1 93 ? -15.383 -11.066 1.797 1.00 97.31 93 ASP A O 1
ATOM 697 N N . SER A 1 94 ? -15.960 -10.096 3.747 1.00 97.12 94 SER A N 1
ATOM 698 C CA . SER A 1 94 ? -17.409 -10.162 3.587 1.00 97.12 94 SER A CA 1
ATOM 699 C C . SER A 1 94 ? -18.013 -8.801 3.257 1.00 97.12 94 SER A C 1
ATOM 701 O O . SER A 1 94 ? -17.477 -7.756 3.616 1.00 97.12 94 SER A O 1
ATOM 703 N N . THR A 1 95 ? -19.165 -8.833 2.588 1.00 96.81 95 THR A N 1
ATOM 704 C CA . THR A 1 95 ? -19.997 -7.651 2.343 1.00 96.81 95 THR A CA 1
ATOM 705 C C . THR A 1 95 ? -20.658 -7.179 3.638 1.00 96.81 95 THR A C 1
ATOM 707 O O . THR A 1 95 ? -21.169 -8.013 4.394 1.00 96.81 95 THR A O 1
ATOM 710 N N . VAL A 1 96 ? -20.738 -5.870 3.867 1.00 95.00 96 VAL A N 1
ATOM 711 C CA . VAL A 1 96 ? -21.300 -5.286 5.089 1.00 95.00 96 VAL A CA 1
ATOM 712 C C . VAL A 1 96 ? -22.223 -4.121 4.772 1.00 95.00 96 VAL A C 1
ATOM 714 O O . VAL A 1 96 ? -21.774 -3.023 4.493 1.00 95.00 96 VAL A O 1
ATOM 717 N N . THR A 1 97 ? -23.529 -4.326 4.929 1.00 94.62 97 THR A N 1
ATOM 718 C CA . THR A 1 97 ? -24.540 -3.294 4.643 1.00 94.62 97 THR A CA 1
ATOM 719 C C . THR A 1 97 ? -25.037 -2.563 5.888 1.00 94.62 97 THR A C 1
ATOM 721 O O . THR A 1 97 ? -25.984 -1.792 5.806 1.00 94.62 97 THR A O 1
ATOM 724 N N . THR A 1 98 ? -24.545 -2.897 7.083 1.00 95.38 98 THR A N 1
ATOM 725 C CA . THR A 1 98 ? -24.863 -2.215 8.349 1.00 95.38 98 THR A CA 1
ATOM 726 C C . THR A 1 98 ? -23.820 -2.591 9.394 1.00 95.38 98 THR A C 1
ATOM 728 O O . THR A 1 98 ? -23.533 -3.771 9.582 1.00 95.38 98 THR A O 1
ATOM 731 N N . VAL A 1 99 ? -23.320 -1.599 10.126 1.00 97.62 99 VAL A N 1
ATOM 732 C CA . VAL A 1 99 ? -22.343 -1.751 11.204 1.00 97.62 99 VAL A CA 1
ATOM 733 C C . VAL A 1 99 ? -22.877 -1.124 12.485 1.00 97.62 99 VAL A C 1
ATOM 735 O O . VAL A 1 99 ? -23.292 0.034 12.499 1.00 97.62 99 VAL A O 1
ATOM 738 N N . THR A 1 100 ? -22.813 -1.860 13.591 1.00 98.00 100 THR A N 1
ATOM 739 C CA . THR A 1 100 ? -23.046 -1.317 14.934 1.00 98.00 100 THR A CA 1
ATOM 740 C C . THR A 1 100 ? -21.755 -1.397 15.733 1.00 98.00 100 THR A C 1
ATOM 742 O O . THR A 1 100 ? -21.276 -2.495 16.007 1.00 98.00 100 THR A O 1
ATOM 745 N N . ILE A 1 101 ? -21.222 -0.247 16.144 1.00 98.19 101 ILE A N 1
ATOM 746 C CA . ILE A 1 101 ? -20.051 -0.138 17.018 1.00 98.19 101 ILE A CA 1
ATOM 747 C C . ILE A 1 101 ? -20.520 0.139 18.447 1.00 98.19 101 ILE A C 1
ATOM 749 O O . ILE A 1 101 ? -21.210 1.125 18.714 1.00 98.19 101 ILE A O 1
ATOM 753 N N . THR A 1 102 ? -20.141 -0.738 19.371 1.00 97.81 102 THR A N 1
ATOM 754 C CA . THR A 1 102 ? -20.500 -0.701 20.789 1.00 97.81 102 THR A CA 1
ATOM 755 C C . THR A 1 102 ? -19.240 -0.568 21.635 1.00 97.81 102 THR A C 1
ATOM 757 O O . THR A 1 102 ? -18.272 -1.307 21.445 1.00 97.81 102 THR A O 1
ATOM 760 N N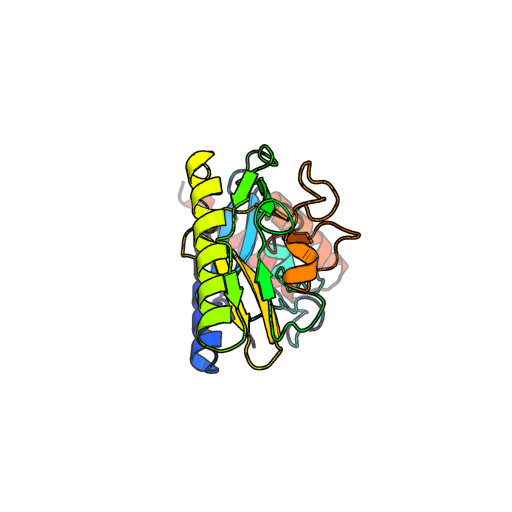 . ALA A 1 103 ? -19.281 0.351 22.604 1.00 96.31 103 ALA A N 1
ATOM 761 C CA . ALA A 1 103 ? -18.155 0.638 23.488 1.00 96.31 103 ALA A CA 1
ATOM 762 C C . ALA A 1 103 ? -17.623 -0.636 24.155 1.00 96.31 103 ALA A C 1
ATOM 764 O O . ALA A 1 103 ? -18.397 -1.407 24.728 1.00 96.31 103 ALA A O 1
ATOM 765 N N . SER A 1 104 ? -16.302 -0.813 24.121 1.00 93.06 104 SER A N 1
ATOM 766 C CA . SER A 1 104 ? -15.582 -1.940 24.726 1.00 93.06 104 SER A CA 1
ATOM 767 C C . SER A 1 104 ? -16.008 -3.328 24.230 1.00 93.06 104 SER A C 1
ATOM 769 O O . SER A 1 104 ? -15.714 -4.323 24.892 1.00 93.06 104 SER A O 1
ATOM 771 N N . SER A 1 105 ? -16.708 -3.414 23.096 1.00 96.00 105 SER A N 1
ATOM 772 C CA . SER A 1 105 ? -17.177 -4.681 22.521 1.00 96.00 105 SER A CA 1
ATOM 773 C C . SER A 1 105 ? -16.667 -4.919 21.108 1.00 96.00 105 SER A C 1
ATOM 775 O O . SER A 1 105 ? -16.388 -6.060 20.767 1.00 96.00 105 SER A O 1
ATOM 777 N N . ASN A 1 106 ? -16.607 -3.890 20.270 1.00 95.94 106 ASN A N 1
ATOM 778 C CA . ASN A 1 106 ? -16.138 -3.984 18.883 1.00 95.94 106 ASN A CA 1
ATOM 779 C C . ASN A 1 106 ? -15.713 -2.602 18.359 1.00 95.94 106 ASN A C 1
ATOM 781 O O . ASN A 1 106 ? -15.925 -2.271 17.196 1.00 95.94 106 ASN A O 1
ATOM 785 N N . ASP A 1 107 ? -15.168 -1.771 19.246 1.00 97.69 107 ASP A N 1
ATOM 786 C CA . ASP A 1 107 ? -14.807 -0.373 19.014 1.00 97.69 107 ASP A CA 1
ATOM 787 C C . ASP A 1 107 ? -13.298 -0.166 18.856 1.00 97.69 107 ASP A C 1
ATOM 789 O O . ASP A 1 107 ? -12.823 0.960 18.974 1.00 97.69 107 ASP A O 1
ATOM 793 N N . THR A 1 108 ? -12.524 -1.227 18.605 1.00 97.75 108 THR A N 1
ATOM 794 C CA . THR A 1 108 ? -11.065 -1.115 18.469 1.00 97.75 108 THR A CA 1
ATOM 795 C C . THR A 1 108 ? -10.513 -1.788 17.218 1.00 97.75 108 THR A C 1
ATOM 797 O O . THR A 1 108 ? -10.967 -2.858 16.816 1.00 97.75 108 THR A O 1
ATOM 800 N N . ILE A 1 109 ? -9.484 -1.173 16.636 1.00 98.31 109 ILE A N 1
ATOM 801 C CA . ILE A 1 109 ? -8.567 -1.792 15.675 1.00 98.31 109 ILE A CA 1
ATOM 802 C C . ILE A 1 109 ? -7.172 -1.717 16.284 1.00 98.31 109 ILE A C 1
ATOM 804 O O . ILE A 1 109 ? -6.693 -0.631 16.618 1.00 98.31 109 ILE A O 1
ATOM 808 N N . GLN A 1 110 ? -6.524 -2.866 16.450 1.00 98.19 110 GLN A N 1
ATOM 809 C CA . GLN A 1 110 ? -5.117 -2.919 16.828 1.00 98.19 110 GLN A CA 1
ATOM 810 C C . GLN A 1 110 ? -4.266 -3.188 15.602 1.00 98.19 110 GLN A C 1
ATOM 812 O O . GLN A 1 110 ? -4.629 -4.018 14.778 1.00 98.19 110 GLN A O 1
ATOM 817 N N . PHE A 1 111 ? -3.141 -2.495 15.481 1.00 98.31 111 PHE A N 1
ATOM 818 C CA . PHE A 1 111 ? -2.279 -2.617 14.312 1.00 98.31 111 PHE A CA 1
ATOM 819 C C . PHE A 1 111 ? -0.810 -2.376 14.655 1.00 98.31 111 PHE A C 1
ATOM 821 O O . PHE A 1 111 ? -0.476 -1.902 15.746 1.00 98.31 111 PHE A O 1
ATOM 828 N N . ARG A 1 112 ? 0.079 -2.759 13.740 1.00 98.06 112 ARG A N 1
ATOM 829 C CA . ARG A 1 112 ? 1.518 -2.475 13.785 1.00 98.06 112 ARG A CA 1
ATOM 830 C C . ARG A 1 112 ? 1.968 -1.992 12.419 1.00 98.06 112 ARG A C 1
ATOM 832 O O . ARG A 1 112 ? 1.426 -2.413 11.405 1.00 98.06 112 ARG A O 1
ATOM 839 N N . GLU A 1 113 ? 2.985 -1.153 12.426 1.00 97.56 113 GLU A N 1
ATOM 840 C CA . GLU A 1 113 ? 3.538 -0.515 11.236 1.00 97.56 113 GLU A CA 1
ATOM 841 C C . GLU A 1 113 ? 5.039 -0.767 11.215 1.00 97.56 113 GLU A C 1
ATOM 843 O O . GLU A 1 113 ? 5.695 -0.654 12.252 1.00 97.56 113 GLU A O 1
ATOM 848 N N . ASP A 1 114 ? 5.597 -1.061 10.053 1.00 96.56 114 ASP A N 1
ATOM 849 C CA . ASP A 1 114 ? 7.024 -0.926 9.801 1.00 96.56 114 ASP A CA 1
ATOM 850 C C . ASP A 1 114 ? 7.229 0.236 8.833 1.00 96.56 114 ASP A C 1
ATOM 852 O O . ASP A 1 114 ? 6.702 0.213 7.726 1.00 96.56 114 ASP A O 1
ATOM 856 N N . ILE A 1 115 ? 7.990 1.244 9.256 1.00 93.00 115 ILE A N 1
ATOM 857 C CA . ILE A 1 115 ? 8.375 2.407 8.439 1.00 93.00 115 ILE A CA 1
ATOM 858 C C . ILE A 1 115 ? 9.874 2.390 8.087 1.00 93.00 115 ILE A C 1
ATOM 860 O O . ILE A 1 115 ? 10.497 3.431 7.888 1.00 93.00 115 ILE A O 1
ATOM 864 N N . GLY A 1 116 ? 10.489 1.203 8.096 1.00 90.00 116 GLY A N 1
ATOM 865 C CA . GLY A 1 116 ? 11.914 0.980 7.828 1.00 90.00 116 GLY A CA 1
ATOM 866 C C . GLY A 1 116 ? 12.776 0.734 9.072 1.00 90.00 116 GLY A C 1
ATOM 867 O O . GLY A 1 116 ? 13.997 0.675 8.960 1.00 90.00 116 GLY A O 1
ATOM 868 N N . ASN A 1 117 ? 12.174 0.582 10.257 1.00 88.50 117 ASN A N 1
ATOM 869 C CA . ASN A 1 117 ? 12.889 0.310 11.517 1.00 88.50 117 ASN A CA 1
ATOM 870 C C . ASN A 1 117 ? 12.472 -1.022 12.164 1.00 88.50 117 ASN A C 1
ATOM 872 O O . ASN A 1 117 ? 12.803 -1.282 13.326 1.00 88.50 117 ASN A O 1
ATOM 876 N N . GLY A 1 118 ? 11.748 -1.862 11.425 1.00 92.81 118 GLY A N 1
ATOM 877 C CA . GLY A 1 118 ? 11.054 -3.015 11.970 1.00 92.81 118 GLY A CA 1
ATOM 878 C C . GLY A 1 118 ? 9.675 -2.634 12.507 1.00 92.81 118 GLY A C 1
ATOM 879 O O . GLY A 1 118 ? 9.365 -1.467 12.756 1.00 92.81 118 GLY A O 1
ATOM 880 N N . LEU A 1 119 ? 8.849 -3.654 12.735 1.00 96.25 119 LEU A N 1
ATOM 881 C CA . LEU A 1 119 ? 7.500 -3.473 13.260 1.00 96.25 119 LEU A CA 1
ATOM 882 C C . LEU A 1 119 ? 7.468 -2.728 14.599 1.00 96.25 119 LEU A C 1
ATOM 884 O O . LEU A 1 119 ? 8.058 -3.167 15.594 1.00 96.25 119 LEU A O 1
ATOM 888 N N . SER A 1 120 ? 6.641 -1.688 14.647 1.00 97.00 120 SER A N 1
ATOM 889 C CA . SER A 1 120 ? 6.334 -0.875 15.819 1.00 97.00 120 SER A CA 1
ATOM 890 C C . SER A 1 120 ? 5.727 -1.685 16.973 1.00 97.00 120 SER A C 1
ATOM 892 O O . SER A 1 120 ? 5.410 -2.874 16.852 1.00 97.00 120 SER A O 1
ATOM 894 N N . ALA A 1 121 ? 5.563 -1.050 18.137 1.00 96.69 121 ALA A N 1
ATOM 895 C CA . ALA A 1 121 ? 4.700 -1.585 19.189 1.00 96.69 121 ALA A CA 1
ATOM 896 C C . ALA A 1 121 ? 3.227 -1.592 18.733 1.00 96.69 121 ALA A C 1
ATOM 898 O O . ALA A 1 121 ? 2.858 -0.873 17.812 1.00 96.69 121 ALA A O 1
ATOM 899 N N . THR A 1 122 ? 2.375 -2.382 19.391 1.00 98.00 122 THR A N 1
ATOM 900 C CA . THR A 1 122 ? 0.938 -2.405 19.080 1.00 98.00 122 THR A CA 1
ATOM 901 C C . THR A 1 122 ? 0.310 -1.028 19.277 1.00 98.00 122 THR A C 1
ATOM 903 O O . THR A 1 122 ? 0.325 -0.479 20.380 1.00 98.00 122 THR A O 1
ATOM 906 N N . LEU A 1 123 ? -0.284 -0.512 18.207 1.00 98.38 123 LEU A N 1
ATOM 907 C CA . LEU A 1 123 ? -1.095 0.695 18.182 1.00 98.38 123 LEU A CA 1
ATOM 908 C C . LEU A 1 123 ? -2.568 0.324 18.345 1.00 98.38 123 LEU A C 1
ATOM 910 O O . LEU A 1 123 ? -2.970 -0.809 18.082 1.00 98.38 123 LEU A O 1
ATOM 914 N N . THR A 1 124 ? -3.383 1.252 18.841 1.00 98.12 124 THR A N 1
ATOM 915 C CA . THR A 1 124 ? -4.821 1.030 19.036 1.00 98.12 124 THR A CA 1
ATOM 916 C C . THR A 1 124 ? -5.594 2.252 18.569 1.00 98.12 124 THR A C 1
ATOM 918 O O . THR A 1 124 ? -5.448 3.333 19.135 1.00 98.12 124 THR A O 1
ATOM 921 N N . ALA A 1 125 ? -6.433 2.053 17.559 1.00 98.25 125 ALA A N 1
ATOM 922 C CA . ALA A 1 125 ? -7.426 3.009 17.102 1.00 98.25 125 ALA A CA 1
ATOM 923 C C . ALA A 1 125 ? -8.771 2.683 17.763 1.00 98.25 125 ALA A C 1
ATOM 925 O O . ALA A 1 125 ? -9.257 1.556 17.652 1.00 98.25 125 ALA A O 1
ATOM 926 N N . THR A 1 126 ? -9.369 3.654 18.456 1.00 97.81 126 THR A N 1
ATOM 927 C CA . THR A 1 126 ? -10.726 3.528 19.010 1.00 97.81 126 THR A CA 1
ATOM 928 C C . THR A 1 126 ? -11.729 4.173 18.062 1.00 97.81 126 THR A C 1
ATOM 930 O O . THR A 1 126 ? -11.637 5.364 17.770 1.00 97.81 126 THR A O 1
ATOM 933 N N . ILE A 1 127 ? -12.700 3.388 17.604 1.00 97.56 127 ILE A N 1
ATOM 934 C CA . ILE A 1 127 ? -13.749 3.810 16.678 1.00 97.56 127 ILE A CA 1
ATOM 935 C C . ILE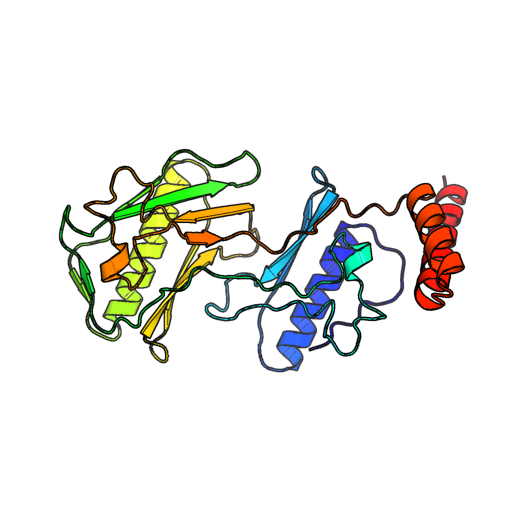 A 1 127 ? -14.910 4.421 17.479 1.00 97.56 127 ILE A C 1
ATOM 937 O O . ILE A 1 127 ? -15.304 3.866 18.509 1.00 97.56 127 ILE A O 1
ATOM 941 N N . PRO A 1 128 ? -15.504 5.541 17.030 1.00 97.44 128 PRO A N 1
ATOM 942 C CA . PRO A 1 128 ? -16.708 6.080 17.646 1.00 97.44 128 PRO A CA 1
ATOM 943 C C . PRO A 1 128 ? -17.854 5.059 17.682 1.00 97.44 128 PRO A C 1
ATOM 945 O O . PRO A 1 128 ? -18.124 4.353 16.713 1.00 97.44 128 PRO A O 1
ATOM 948 N N . VAL A 1 129 ? -18.563 5.006 18.809 1.00 97.81 129 VAL A N 1
ATOM 949 C CA . VAL A 1 129 ? -19.764 4.173 18.941 1.00 97.81 129 VAL A CA 1
ATOM 950 C C . VAL A 1 129 ? -20.900 4.716 18.085 1.00 97.81 129 VAL A C 1
ATOM 952 O O . VAL A 1 129 ? -21.101 5.929 17.997 1.00 97.81 129 VAL A O 1
ATOM 955 N N . GLY A 1 130 ? -21.696 3.827 17.499 1.00 97.44 130 GLY A N 1
ATOM 956 C CA . GLY A 1 130 ? -22.771 4.249 16.613 1.00 97.44 130 GLY A CA 1
ATOM 957 C C . GLY A 1 130 ? -23.413 3.115 15.830 1.00 97.44 130 GLY A C 1
ATOM 958 O O . GLY A 1 130 ? -22.963 1.973 15.862 1.00 97.44 130 GLY A O 1
ATOM 959 N N . ASN A 1 131 ? -24.485 3.462 15.121 1.00 97.38 131 ASN A N 1
ATOM 960 C CA . ASN A 1 131 ? -25.114 2.608 14.121 1.00 97.38 131 ASN A CA 1
ATOM 961 C C . ASN A 1 131 ? -24.925 3.262 12.753 1.00 97.38 131 ASN A C 1
ATOM 963 O O . ASN A 1 131 ? -25.414 4.370 12.526 1.00 97.38 131 ASN A O 1
ATOM 967 N N . TYR A 1 132 ? -24.246 2.558 11.860 1.00 97.25 132 TYR A N 1
ATOM 968 C CA . TYR A 1 132 ? -23.883 3.004 10.526 1.00 97.25 132 TYR A CA 1
ATOM 969 C C . TYR A 1 132 ? -24.577 2.087 9.528 1.00 97.25 132 TYR A C 1
ATOM 971 O O . TYR A 1 132 ? -24.237 0.916 9.421 1.00 97.25 132 TYR A O 1
ATOM 979 N N . THR A 1 133 ? -25.619 2.574 8.862 1.00 92.75 133 THR A N 1
ATOM 980 C CA . THR A 1 133 ? -26.488 1.710 8.049 1.00 92.75 133 THR A CA 1
ATOM 981 C C . THR A 1 133 ? -26.216 1.867 6.566 1.00 92.75 133 THR A C 1
ATOM 983 O O . THR A 1 133 ? -25.896 0.903 5.902 1.00 92.75 133 THR A O 1
ATOM 986 N N . VAL A 1 134 ? -26.314 3.076 6.031 1.00 84.25 134 VAL A N 1
ATOM 987 C CA . VAL A 1 134 ? -26.147 3.346 4.597 1.00 84.25 134 VAL A CA 1
ATOM 988 C C . VAL A 1 134 ? -25.517 4.715 4.414 1.00 84.25 134 VAL A C 1
ATOM 990 O O . VAL A 1 134 ? -25.307 5.434 5.393 1.00 84.25 134 VAL A O 1
ATOM 993 N N . TYR A 1 135 ? -25.249 5.101 3.169 1.00 87.62 135 TYR A N 1
ATOM 994 C CA . TYR A 1 135 ? -24.783 6.441 2.835 1.00 87.62 135 TYR A CA 1
ATOM 995 C C . TYR A 1 135 ? -25.567 7.548 3.583 1.00 87.62 135 TYR A C 1
ATOM 997 O O . TYR A 1 135 ? -26.804 7.546 3.560 1.00 87.62 135 TYR A O 1
ATOM 1005 N N . PRO A 1 136 ? -24.877 8.513 4.227 1.00 92.50 136 PRO A N 1
ATOM 1006 C CA . PRO A 1 136 ? -23.419 8.704 4.250 1.00 92.50 136 PRO A CA 1
ATOM 1007 C C . PRO A 1 136 ? -22.695 7.962 5.391 1.00 92.50 136 PRO A C 1
ATOM 1009 O O . PRO A 1 136 ? -21.481 8.055 5.508 1.00 92.50 136 PRO A O 1
ATOM 1012 N N . GLN A 1 137 ? -23.403 7.224 6.243 1.00 96.69 137 GLN A N 1
ATOM 1013 C CA . GLN A 1 137 ? -22.895 6.744 7.531 1.00 96.69 137 GLN A CA 1
ATOM 1014 C C . GLN A 1 137 ? -21.753 5.726 7.407 1.00 96.69 137 GLN A C 1
ATOM 1016 O O . GLN A 1 137 ? -20.833 5.760 8.213 1.00 96.69 137 GLN A O 1
ATOM 1021 N N . LEU A 1 138 ? -21.773 4.829 6.417 1.00 97.38 138 LEU A N 1
ATOM 1022 C CA . LEU A 1 138 ? -20.659 3.886 6.214 1.00 97.38 138 LEU A CA 1
ATOM 1023 C C . LEU A 1 138 ? -19.390 4.593 5.704 1.00 97.38 138 LEU A C 1
ATOM 1025 O O . LEU A 1 138 ? -18.286 4.233 6.103 1.00 97.38 138 LEU A O 1
ATOM 1029 N N . HIS A 1 139 ? -19.547 5.676 4.937 1.00 96.62 139 HIS A N 1
ATOM 1030 C CA . HIS A 1 139 ? -18.439 6.561 4.556 1.00 96.62 139 HIS A CA 1
ATOM 1031 C C . HIS A 1 139 ? -17.924 7.371 5.749 1.00 96.62 139 HIS A C 1
ATOM 1033 O O . HIS A 1 139 ? -16.719 7.523 5.923 1.00 96.62 139 HIS A O 1
ATOM 1039 N N . GLU A 1 140 ? -18.821 7.852 6.613 1.00 97.69 140 GLU A N 1
ATOM 1040 C CA . GLU A 1 140 ? -18.439 8.495 7.876 1.00 97.69 140 GLU A CA 1
ATOM 1041 C C . GLU A 1 140 ? -17.695 7.519 8.796 1.00 97.69 140 GLU A C 1
ATOM 1043 O O . GLU A 1 140 ? -16.718 7.903 9.433 1.00 97.69 140 GLU A O 1
ATOM 1048 N N . LEU A 1 141 ? -18.119 6.252 8.862 1.00 98.25 141 LEU A N 1
ATOM 1049 C CA . LEU A 1 141 ? -17.412 5.209 9.603 1.00 98.25 141 LEU A CA 1
ATOM 1050 C C . LEU A 1 141 ? -16.007 4.979 9.039 1.00 98.25 141 LEU A C 1
ATOM 1052 O O . LEU A 1 141 ? -15.059 4.967 9.819 1.00 98.25 141 LEU A O 1
ATOM 1056 N N . ALA A 1 142 ? -15.859 4.868 7.716 1.00 98.06 142 ALA A N 1
ATOM 1057 C CA . ALA A 1 142 ? -14.553 4.759 7.069 1.00 98.06 142 ALA A CA 1
ATOM 1058 C C . ALA A 1 142 ? -13.639 5.942 7.446 1.00 98.06 142 ALA A C 1
ATOM 1060 O O . ALA A 1 142 ? -12.542 5.736 7.957 1.00 98.06 142 ALA A O 1
ATOM 1061 N N . ALA A 1 143 ? -14.134 7.179 7.334 1.00 97.94 143 ALA A N 1
ATOM 1062 C CA . ALA A 1 143 ? -13.384 8.380 7.714 1.00 97.94 143 ALA A CA 1
ATOM 1063 C C . ALA A 1 143 ? -13.029 8.432 9.215 1.00 97.94 143 ALA A C 1
ATOM 1065 O O . ALA A 1 143 ? -11.967 8.926 9.600 1.00 97.94 143 ALA A O 1
ATOM 1066 N N . ASN A 1 144 ? -13.904 7.914 10.083 1.00 98.38 144 ASN A N 1
ATOM 1067 C CA . ASN A 1 144 ? -13.625 7.801 11.514 1.00 98.38 144 ASN A CA 1
ATOM 1068 C C . ASN A 1 144 ? -12.522 6.773 11.799 1.00 98.38 144 ASN A C 1
ATOM 1070 O O . ASN A 1 144 ? -11.694 7.011 12.677 1.00 98.38 144 ASN A O 1
ATOM 1074 N N . ILE A 1 145 ? -12.505 5.650 11.074 1.00 98.56 145 ILE A N 1
ATOM 1075 C CA . ILE A 1 145 ? -11.448 4.637 11.178 1.00 98.56 145 ILE A CA 1
ATOM 1076 C C . ILE A 1 145 ? -10.115 5.224 10.707 1.00 98.56 145 ILE A C 1
ATOM 1078 O O . ILE A 1 145 ? -9.139 5.142 11.450 1.00 98.56 145 ILE A O 1
ATOM 1082 N N . GLU A 1 146 ? -10.100 5.877 9.539 1.00 98.12 146 GLU A N 1
ATOM 1083 C CA . GLU A 1 146 ? -8.943 6.605 8.997 1.00 98.12 146 GLU A CA 1
ATOM 1084 C C . GLU A 1 146 ? -8.357 7.550 10.054 1.00 98.12 146 GLU A C 1
ATOM 1086 O O . GLU A 1 146 ? -7.221 7.383 10.495 1.00 98.12 146 GLU A O 1
ATOM 1091 N N . SER A 1 147 ? -9.190 8.455 10.576 1.00 98.44 147 SER A N 1
ATOM 1092 C CA . SER A 1 147 ? -8.780 9.436 11.587 1.00 98.44 147 SER A CA 1
ATOM 1093 C C . SER A 1 147 ? -8.235 8.785 12.864 1.00 98.44 147 SER A C 1
ATOM 1095 O O . SER A 1 147 ? -7.287 9.286 13.469 1.00 98.44 147 SER A O 1
ATOM 1097 N N . ALA A 1 148 ? -8.837 7.679 13.310 1.00 98.56 148 ALA A N 1
ATOM 1098 C CA . ALA A 1 148 ? -8.414 6.987 14.523 1.00 98.56 148 ALA A CA 1
ATOM 1099 C C . ALA A 1 148 ? -7.074 6.255 14.337 1.00 98.56 148 ALA A C 1
ATOM 1101 O O . ALA A 1 148 ? -6.247 6.259 15.254 1.00 98.56 148 ALA A O 1
ATOM 1102 N N . MET A 1 149 ? -6.840 5.658 13.164 1.00 98.56 149 MET A N 1
ATOM 1103 C CA . MET A 1 149 ? -5.568 5.020 12.818 1.00 98.56 149 MET A CA 1
ATOM 1104 C C . MET A 1 149 ? -4.447 6.053 12.676 1.00 98.56 149 MET A C 1
ATOM 1106 O O . MET A 1 149 ? -3.399 5.900 13.305 1.00 98.56 149 MET A O 1
ATOM 1110 N N . GLU A 1 150 ? -4.683 7.147 11.952 1.00 98.12 150 GLU A N 1
ATOM 1111 C CA . GLU A 1 150 ? -3.705 8.232 11.801 1.00 98.12 150 GLU A CA 1
ATOM 1112 C C . GLU A 1 150 ? -3.361 8.882 13.148 1.00 98.12 150 GLU A C 1
ATOM 1114 O O . GLU A 1 150 ? -2.192 9.131 13.443 1.00 98.12 150 GLU A O 1
ATOM 1119 N N . ALA A 1 151 ? -4.350 9.093 14.025 1.00 98.44 151 ALA A N 1
ATOM 1120 C CA . ALA A 1 151 ? -4.108 9.621 15.367 1.00 98.44 151 ALA A CA 1
ATOM 1121 C C . ALA A 1 151 ? -3.235 8.683 16.218 1.00 98.44 151 ALA A C 1
ATOM 1123 O O . ALA A 1 151 ? -2.337 9.147 16.927 1.00 98.44 151 ALA A O 1
ATOM 1124 N N . ALA A 1 152 ? -3.472 7.369 16.145 1.00 98.25 152 ALA A N 1
ATOM 1125 C CA . ALA A 1 152 ? -2.662 6.379 16.849 1.00 98.25 152 ALA A CA 1
ATOM 1126 C C . ALA A 1 152 ? -1.229 6.303 16.287 1.00 98.25 152 ALA A C 1
ATOM 1128 O O . ALA A 1 152 ? -0.272 6.258 17.063 1.00 98.25 152 ALA A O 1
ATOM 1129 N N . SER A 1 153 ? -1.074 6.368 14.961 1.00 97.62 153 SER A N 1
ATOM 1130 C CA . SER A 1 153 ? 0.227 6.417 14.280 1.00 97.62 153 SER A CA 1
ATOM 1131 C C . SER A 1 153 ? 1.018 7.680 14.645 1.00 97.62 153 SER A C 1
ATOM 1133 O O . SER A 1 153 ? 2.191 7.616 15.026 1.00 97.62 153 SER A O 1
ATOM 1135 N N . ALA A 1 154 ? 0.368 8.847 14.623 1.00 97.25 154 ALA A N 1
ATOM 1136 C CA . ALA A 1 154 ? 0.972 10.123 15.003 1.00 97.25 154 ALA A CA 1
ATOM 1137 C C . ALA A 1 154 ? 1.395 10.146 16.481 1.00 97.25 154 ALA A C 1
ATOM 1139 O O . ALA A 1 154 ? 2.486 10.616 16.806 1.00 97.25 154 ALA A O 1
ATOM 1140 N N . ALA A 1 155 ? 0.581 9.587 17.384 1.00 97.88 155 ALA A N 1
ATOM 1141 C CA . ALA A 1 155 ? 0.919 9.480 18.804 1.00 97.88 155 ALA A CA 1
ATOM 1142 C C . ALA A 1 155 ? 2.152 8.594 19.064 1.00 97.88 155 ALA A C 1
ATOM 1144 O O . ALA A 1 155 ? 2.884 8.831 20.027 1.00 97.88 155 ALA A O 1
ATOM 1145 N N . ALA A 1 156 ? 2.402 7.607 18.199 1.00 96.19 156 ALA A N 1
ATOM 1146 C CA . ALA A 1 156 ? 3.604 6.776 18.226 1.00 96.19 156 ALA A CA 1
ATOM 1147 C C . ALA A 1 156 ? 4.821 7.419 17.535 1.00 96.19 156 ALA A C 1
ATOM 1149 O O . ALA A 1 156 ? 5.929 6.899 17.647 1.00 96.19 156 ALA A O 1
ATOM 1150 N N . GLY A 1 157 ? 4.634 8.557 16.859 1.00 94.94 157 GLY A N 1
ATOM 1151 C CA . GLY A 1 157 ? 5.679 9.263 16.118 1.00 94.94 157 GLY A CA 1
ATOM 1152 C C . GLY A 1 157 ? 5.890 8.772 14.684 1.00 94.94 157 GLY A C 1
ATOM 1153 O O . GLY A 1 157 ? 6.777 9.293 14.012 1.00 94.94 157 GLY A O 1
ATOM 1154 N N . ASN A 1 158 ? 5.076 7.829 14.202 1.00 94.44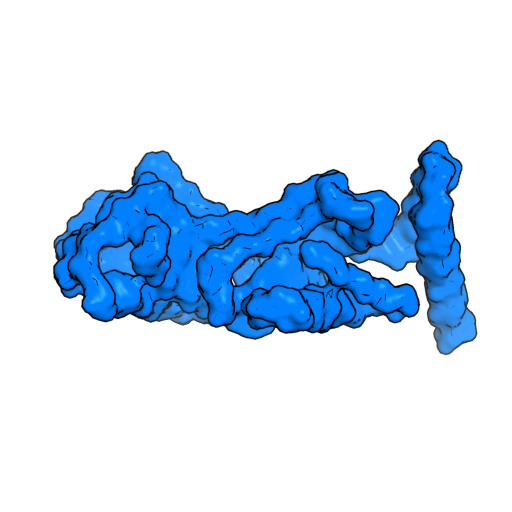 158 ASN A N 1
ATOM 1155 C CA . ASN A 1 158 ? 5.198 7.273 12.853 1.00 94.44 15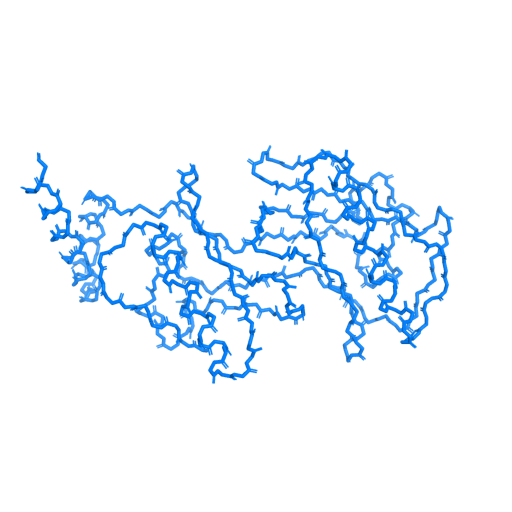8 ASN A CA 1
ATOM 1156 C C . ASN A 1 158 ? 4.583 8.204 11.800 1.00 94.44 158 ASN A C 1
ATOM 1158 O O . ASN A 1 158 ? 5.182 8.411 10.751 1.00 94.44 158 ASN A O 1
ATOM 1162 N N . ASN A 1 159 ? 3.460 8.856 12.125 1.00 94.62 159 ASN A N 1
ATOM 1163 C CA . ASN A 1 159 ? 2.772 9.825 11.255 1.00 94.62 159 ASN A CA 1
ATOM 1164 C C . ASN A 1 159 ? 2.398 9.261 9.870 1.00 94.62 159 ASN A C 1
ATOM 1166 O O . ASN A 1 159 ? 2.454 9.980 8.873 1.00 94.62 159 ASN A O 1
ATOM 1170 N N . THR A 1 160 ? 2.029 7.983 9.807 1.00 95.19 160 THR A N 1
ATOM 1171 C CA . THR A 1 160 ? 1.530 7.354 8.582 1.00 95.19 160 THR A CA 1
ATOM 1172 C C . THR A 1 160 ? 0.155 7.918 8.235 1.00 95.19 160 THR A C 1
ATOM 1174 O O . THR A 1 160 ? -0.706 8.023 9.112 1.00 95.19 160 THR A O 1
ATOM 1177 N N . ALA A 1 161 ? -0.039 8.279 6.966 1.00 95.00 161 ALA A N 1
ATOM 1178 C CA . ALA A 1 161 ? -1.325 8.710 6.435 1.00 95.00 161 ALA A CA 1
ATOM 1179 C C . ALA A 1 161 ? -2.051 7.512 5.819 1.00 95.00 161 ALA A C 1
ATOM 1181 O O . ALA A 1 161 ? -1.478 6.774 5.016 1.00 95.00 161 ALA A O 1
ATOM 1182 N N . TYR A 1 162 ? -3.312 7.333 6.188 1.00 95.50 162 TYR A N 1
ATOM 1183 C CA . TYR A 1 162 ? -4.126 6.200 5.767 1.00 95.50 162 TYR A CA 1
ATOM 1184 C C . TYR A 1 162 ? -5.272 6.659 4.896 1.00 95.50 162 TYR A C 1
ATOM 1186 O O . TYR A 1 162 ? -5.774 7.766 5.053 1.00 95.50 162 TYR A O 1
ATOM 1194 N N . LYS A 1 163 ? -5.725 5.779 4.013 1.00 95.38 163 LYS A N 1
ATOM 1195 C CA . LYS A 1 163 ? -7.006 5.907 3.348 1.00 95.38 163 LYS A CA 1
ATOM 1196 C C . LYS A 1 163 ? -7.876 4.733 3.735 1.00 95.38 163 LYS A C 1
ATOM 1198 O O . LYS A 1 163 ? -7.514 3.580 3.519 1.00 95.38 163 LYS A O 1
ATOM 1203 N N . VAL A 1 164 ? -9.034 5.037 4.315 1.00 96.88 164 VAL A N 1
ATOM 1204 C CA . VAL A 1 164 ? -10.058 4.026 4.577 1.00 96.88 164 VAL A CA 1
ATOM 1205 C C . VAL A 1 164 ? -11.293 4.374 3.774 1.00 96.88 164 VAL A C 1
ATOM 1207 O O . VAL A 1 164 ? -11.808 5.492 3.843 1.00 96.88 164 VAL A O 1
ATOM 1210 N N . THR A 1 165 ? -11.781 3.417 2.992 1.00 96.12 165 THR A N 1
ATOM 1211 C CA . THR A 1 165 ? -12.966 3.608 2.153 1.00 96.12 165 THR A CA 1
ATOM 1212 C C . THR A 1 165 ? -14.003 2.530 2.366 1.00 96.12 165 THR A C 1
ATOM 1214 O O . THR A 1 165 ? -13.685 1.422 2.786 1.00 96.12 165 THR A O 1
ATOM 1217 N N . TYR A 1 166 ? -15.252 2.888 2.076 1.00 96.69 166 TYR A N 1
ATOM 1218 C CA . TYR A 1 166 ? -16.356 1.958 1.916 1.00 96.69 166 TYR A CA 1
ATOM 1219 C C . TYR A 1 166 ? -16.831 2.021 0.464 1.00 96.69 166 TYR A C 1
ATOM 1221 O O . TYR A 1 166 ? -17.142 3.102 -0.043 1.00 96.69 166 TYR A O 1
ATOM 1229 N N . ASP A 1 167 ? -16.874 0.874 -0.200 1.00 94.38 167 ASP A N 1
ATOM 1230 C CA . ASP A 1 167 ? -17.371 0.740 -1.565 1.00 94.38 167 ASP A CA 1
ATOM 1231 C C . ASP A 1 167 ? -18.864 0.380 -1.552 1.00 94.38 167 ASP A C 1
ATOM 1233 O O . ASP A 1 167 ? -19.225 -0.735 -1.187 1.00 94.38 167 ASP A O 1
ATOM 1237 N N . ASP A 1 168 ? -19.735 1.297 -1.989 1.00 93.19 168 ASP A N 1
ATOM 1238 C CA . ASP A 1 168 ? -21.190 1.073 -2.060 1.00 93.19 168 ASP A CA 1
ATOM 1239 C C . ASP A 1 168 ? -21.616 0.045 -3.129 1.00 93.19 168 ASP A C 1
ATOM 1241 O O . ASP A 1 168 ? -22.777 -0.361 -3.170 1.00 93.19 168 ASP A O 1
ATOM 1245 N N . VAL A 1 169 ? -20.725 -0.329 -4.052 1.00 91.94 169 VAL A N 1
ATOM 1246 C CA . VAL A 1 169 ? -21.012 -1.316 -5.104 1.00 91.94 169 VAL A CA 1
ATOM 1247 C C . VAL A 1 169 ? -20.709 -2.725 -4.615 1.00 91.94 169 VAL A C 1
ATOM 1249 O O . VAL A 1 169 ? -21.485 -3.645 -4.874 1.00 91.94 169 VAL A O 1
ATOM 1252 N N . ASN A 1 170 ? -19.577 -2.893 -3.932 1.00 93.31 170 ASN A N 1
ATOM 1253 C CA . ASN A 1 170 ? -19.121 -4.191 -3.440 1.00 93.31 170 ASN A CA 1
ATOM 1254 C C . ASN A 1 170 ? -19.419 -4.416 -1.949 1.00 93.31 170 ASN A C 1
ATOM 1256 O O . ASN A 1 170 ? -19.176 -5.513 -1.454 1.00 93.31 170 ASN A O 1
ATOM 1260 N N . ASP A 1 171 ? -19.946 -3.408 -1.250 1.00 96.19 171 ASP A N 1
ATOM 1261 C CA . ASP A 1 171 ? -20.234 -3.389 0.187 1.00 96.19 171 ASP A CA 1
ATOM 1262 C C . ASP A 1 171 ? -19.022 -3.777 1.052 1.00 96.19 171 ASP A C 1
ATOM 1264 O O . ASP A 1 171 ? -19.144 -4.545 2.007 1.00 96.19 171 ASP A O 1
ATOM 1268 N N . LYS A 1 172 ? -17.826 -3.289 0.701 1.00 96.19 172 LYS A N 1
ATOM 1269 C CA . LYS A 1 172 ? -16.556 -3.674 1.342 1.00 96.19 172 LYS A CA 1
ATOM 1270 C C . LYS A 1 172 ? -15.765 -2.475 1.846 1.00 96.19 172 LYS A C 1
ATOM 1272 O O . LYS A 1 172 ? -15.808 -1.402 1.246 1.00 96.19 172 LYS A O 1
ATOM 1277 N N . PHE A 1 173 ? -15.019 -2.685 2.929 1.00 97.19 173 PHE A N 1
ATOM 1278 C CA . PHE A 1 173 ? -14.033 -1.727 3.422 1.00 97.19 173 PHE A CA 1
ATOM 1279 C C . PHE A 1 173 ? -12.657 -2.012 2.827 1.00 97.19 173 PHE A C 1
ATOM 1281 O O . PHE A 1 173 ? -12.270 -3.173 2.722 1.00 97.19 173 PHE A O 1
ATOM 1288 N N . THR A 1 174 ? -11.915 -0.956 2.502 1.00 96.25 174 THR A N 1
ATOM 1289 C CA . THR A 1 174 ? -10.497 -1.034 2.118 1.00 96.25 174 THR A CA 1
ATOM 1290 C C . THR A 1 174 ? -9.669 -0.150 3.041 1.00 96.25 174 THR A C 1
ATOM 1292 O O . THR A 1 174 ? -10.112 0.951 3.376 1.00 96.25 174 THR A O 1
ATOM 1295 N N . ILE A 1 175 ? -8.499 -0.634 3.460 1.00 95.94 175 ILE A N 1
ATOM 1296 C CA . ILE A 1 175 ? -7.501 0.094 4.250 1.00 95.94 175 ILE A CA 1
ATOM 1297 C C . ILE A 1 175 ? -6.180 0.079 3.476 1.00 95.94 175 ILE A C 1
ATOM 1299 O O . ILE A 1 175 ? -5.648 -0.988 3.171 1.00 95.94 175 ILE A O 1
ATOM 1303 N N . GLU A 1 176 ? -5.635 1.258 3.201 1.00 93.31 176 GLU A N 1
ATOM 1304 C CA . GLU A 1 176 ? -4.370 1.437 2.481 1.00 93.31 176 GLU A CA 1
ATOM 1305 C C . GLU A 1 176 ? -3.601 2.669 2.993 1.00 93.31 176 GLU A C 1
ATOM 1307 O O . GLU A 1 176 ? -4.148 3.495 3.730 1.00 93.31 176 GLU A O 1
ATOM 1312 N N . GLU A 1 177 ? -2.316 2.789 2.653 1.00 93.44 177 GLU A N 1
ATOM 1313 C CA . GLU A 1 177 ? -1.537 4.013 2.896 1.00 93.44 177 GLU A CA 1
ATOM 1314 C C . GLU A 1 177 ? -1.853 5.047 1.804 1.00 93.44 177 GLU A C 1
ATOM 1316 O O . GLU A 1 177 ? -2.086 4.672 0.660 1.00 93.44 177 GLU A O 1
ATOM 1321 N N . GLN A 1 178 ? -1.839 6.348 2.116 1.00 92.31 178 GLN A N 1
ATOM 1322 C CA . GLN A 1 178 ? -2.053 7.389 1.102 1.00 92.31 178 GLN A CA 1
ATOM 1323 C C . GLN A 1 178 ? -1.021 8.513 1.134 1.00 92.31 178 GLN A C 1
ATOM 1325 O O . GLN A 1 178 ? -0.505 8.910 2.178 1.00 92.31 178 GLN A O 1
ATOM 1330 N N . GLY A 1 179 ? -0.811 9.116 -0.036 1.00 84.69 179 GLY A N 1
ATOM 1331 C CA . GLY A 1 179 ? -0.102 10.378 -0.198 1.00 84.69 179 GLY A CA 1
ATOM 1332 C C . GLY A 1 179 ? 1.287 10.257 -0.832 1.00 84.69 179 GLY A C 1
ATOM 1333 O O . GLY A 1 179 ? 1.801 9.173 -1.063 1.00 84.69 179 GLY A O 1
ATOM 1334 N N . PRO A 1 180 ? 1.947 11.391 -1.124 1.00 70.81 180 PRO A N 1
ATOM 1335 C CA . PRO A 1 180 ? 3.145 11.444 -1.973 1.00 70.81 180 PRO A CA 1
ATOM 1336 C C . PRO A 1 180 ? 4.436 10.907 -1.326 1.00 70.81 180 PRO A C 1
ATOM 1338 O O . PRO A 1 180 ? 5.490 10.941 -1.961 1.00 70.81 180 PRO A O 1
ATOM 1341 N N . GLY A 1 181 ? 4.383 10.484 -0.063 1.00 77.44 181 GLY A N 1
ATOM 1342 C CA . GLY A 1 181 ? 5.535 10.100 0.753 1.00 77.44 181 GLY A CA 1
ATOM 1343 C C . GLY A 1 181 ? 5.312 8.784 1.482 1.00 77.44 181 GLY A C 1
ATOM 1344 O O . GLY A 1 181 ? 5.639 8.706 2.661 1.00 77.44 181 GLY A O 1
ATOM 1345 N N . LEU A 1 182 ? 4.723 7.807 0.786 1.00 85.81 182 LEU A N 1
ATOM 1346 C CA . LEU A 1 182 ? 4.477 6.470 1.318 1.00 85.81 182 LEU A CA 1
ATOM 1347 C C . LEU A 1 182 ? 5.760 5.891 1.918 1.00 85.81 182 LEU A C 1
ATOM 1349 O O . LEU A 1 182 ? 6.820 5.895 1.280 1.00 85.81 182 LEU A O 1
ATOM 1353 N N . GLN A 1 183 ? 5.655 5.453 3.164 1.00 88.81 183 GLN A N 1
ATOM 1354 C CA . GLN A 1 183 ? 6.778 5.037 3.996 1.00 88.81 183 GLN A CA 1
ATOM 1355 C C . GLN A 1 183 ? 6.563 3.660 4.617 1.00 88.81 183 GLN A C 1
ATOM 1357 O O . GLN A 1 183 ? 7.517 3.109 5.174 1.00 88.81 183 GLN A O 1
ATOM 1362 N N . LEU A 1 184 ? 5.350 3.100 4.541 1.00 92.88 184 LEU A N 1
ATOM 1363 C CA . LEU A 1 184 ? 5.118 1.756 5.040 1.00 92.88 184 LEU A CA 1
ATOM 1364 C C . LEU A 1 184 ? 5.980 0.769 4.256 1.00 92.88 184 LEU A C 1
ATOM 1366 O O . LEU A 1 184 ? 6.070 0.793 3.035 1.00 92.88 184 LEU A O 1
ATOM 1370 N N . LYS A 1 185 ? 6.637 -0.110 4.997 1.00 93.31 185 LYS A N 1
ATOM 1371 C CA . LYS A 1 185 ? 7.226 -1.358 4.514 1.00 93.31 185 LYS A CA 1
ATOM 1372 C C . LYS A 1 185 ? 6.320 -2.531 4.859 1.00 93.31 185 LYS A C 1
ATOM 1374 O O . LYS A 1 185 ? 6.319 -3.531 4.156 1.00 93.31 185 LYS A O 1
ATOM 1379 N N . GLU A 1 186 ? 5.531 -2.396 5.922 1.00 95.38 186 GLU A N 1
ATOM 1380 C CA . GLU A 1 186 ? 4.524 -3.374 6.305 1.00 95.38 186 GLU A CA 1
ATOM 1381 C C . GLU A 1 186 ? 3.449 -2.724 7.187 1.00 95.38 186 GLU A C 1
ATOM 1383 O O . GLU A 1 186 ? 3.760 -1.929 8.077 1.00 95.38 186 GLU A O 1
ATOM 1388 N N . LEU A 1 187 ? 2.192 -3.106 6.986 1.00 97.31 187 LEU A N 1
ATOM 1389 C CA . LEU A 1 187 ? 1.085 -2.833 7.899 1.00 97.31 187 LEU A CA 1
ATOM 1390 C C . LEU A 1 187 ? 0.470 -4.164 8.316 1.00 97.31 187 LEU A C 1
ATOM 1392 O O . LEU A 1 187 ? 0.137 -4.984 7.466 1.00 97.31 187 LEU A O 1
ATOM 1396 N N . ARG A 1 188 ? 0.296 -4.378 9.621 1.00 97.62 188 ARG A N 1
ATOM 1397 C CA . ARG A 1 188 ? -0.418 -5.545 10.156 1.00 97.62 188 ARG A CA 1
ATOM 1398 C C . ARG A 1 188 ? -1.629 -5.109 10.947 1.00 97.62 188 ARG A C 1
ATOM 1400 O O . ARG A 1 188 ? -1.454 -4.409 11.946 1.00 97.62 188 ARG A O 1
ATOM 1407 N N . ILE A 1 189 ? -2.815 -5.573 10.575 1.00 97.94 189 ILE A N 1
ATOM 1408 C CA . ILE A 1 189 ? -4.029 -5.388 11.368 1.00 97.94 189 ILE A CA 1
ATOM 1409 C C . ILE A 1 189 ? -4.259 -6.641 12.212 1.00 97.94 189 ILE A C 1
ATOM 1411 O O . ILE A 1 189 ? -4.429 -7.745 11.703 1.00 97.94 189 ILE A O 1
ATOM 1415 N N . LEU A 1 190 ? -4.207 -6.466 13.530 1.00 97.12 190 LEU A N 1
ATOM 1416 C CA . LEU A 1 190 ? -4.128 -7.545 14.510 1.00 97.12 190 LEU A CA 1
ATOM 1417 C C . LEU A 1 190 ? -5.522 -8.020 14.941 1.00 97.12 190 LEU A C 1
ATOM 1419 O O . LEU A 1 190 ? -5.913 -7.844 16.101 1.00 97.12 190 LEU A O 1
ATOM 1423 N N . TRP A 1 191 ? -6.292 -8.600 14.024 1.00 95.62 191 TRP A N 1
ATOM 1424 C CA . TRP A 1 191 ? -7.623 -9.120 14.349 1.00 95.62 191 TRP A CA 1
ATOM 1425 C C . TRP A 1 191 ? -7.580 -10.308 15.310 1.00 95.62 191 TRP A C 1
ATOM 1427 O O . TRP A 1 191 ? -8.464 -10.430 16.161 1.00 95.62 191 TRP A O 1
ATOM 1437 N N . ASN A 1 192 ? -6.540 -11.143 15.215 1.00 94.69 192 ASN A N 1
ATOM 1438 C CA . ASN A 1 192 ? -6.410 -12.378 15.985 1.00 94.69 192 ASN A CA 1
ATOM 1439 C C . ASN A 1 192 ? -5.219 -12.368 16.960 1.00 94.69 192 ASN A C 1
ATOM 1441 O O . ASN A 1 192 ? -5.286 -12.988 18.022 1.00 94.69 192 ASN A O 1
ATOM 1445 N N . SER A 1 193 ? -4.121 -11.674 16.642 1.00 94.31 193 SER A N 1
ATOM 1446 C CA . SER A 1 193 ? -2.929 -11.641 17.512 1.00 94.31 193 SER A CA 1
ATOM 1447 C C . SER A 1 193 ? -2.879 -10.465 18.496 1.00 94.31 193 SER A C 1
ATOM 1449 O O . SER A 1 193 ? -1.976 -10.398 19.338 1.00 94.31 193 SER A O 1
ATOM 1451 N N . GLY A 1 194 ? -3.837 -9.538 18.412 1.00 91.00 194 GLY A N 1
ATOM 1452 C CA . GLY A 1 194 ? -3.923 -8.362 19.274 1.00 91.00 194 GLY A CA 1
ATOM 1453 C C . GLY A 1 194 ? -4.239 -8.689 20.740 1.00 91.00 194 GLY A C 1
ATOM 1454 O O . GLY A 1 194 ? -4.822 -9.714 21.081 1.00 91.00 194 GLY A O 1
ATOM 1455 N N . THR A 1 195 ? -3.905 -7.780 21.653 1.00 91.31 195 THR A N 1
ATOM 1456 C CA . THR A 1 195 ? -4.320 -7.880 23.064 1.00 91.31 195 THR A CA 1
ATOM 1457 C C . THR A 1 195 ? -5.793 -7.525 23.280 1.00 91.31 195 THR A C 1
ATOM 1459 O O . THR A 1 195 ? -6.357 -7.882 24.313 1.00 91.31 195 THR A O 1
ATOM 1462 N N . ALA A 1 196 ? -6.418 -6.846 22.315 1.00 87.12 196 ALA A N 1
ATOM 1463 C CA . ALA A 1 196 ? -7.808 -6.398 22.348 1.00 87.12 196 ALA A CA 1
ATOM 1464 C C . ALA A 1 196 ? -8.724 -7.200 21.401 1.00 87.12 196 ALA A C 1
ATOM 1466 O O . ALA A 1 196 ? -9.746 -6.684 20.957 1.00 87.12 196 ALA A O 1
ATOM 1467 N N . VAL A 1 197 ? -8.398 -8.467 21.103 1.00 84.38 197 VAL A N 1
ATOM 1468 C CA . VAL A 1 197 ? -9.190 -9.327 20.192 1.00 84.38 197 VAL A CA 1
ATOM 1469 C C . VAL A 1 197 ? -10.682 -9.392 20.533 1.00 84.38 197 VAL A C 1
ATOM 1471 O O . VAL A 1 197 ? -11.529 -9.443 19.649 1.00 84.38 197 VAL A O 1
ATOM 1474 N N . THR A 1 198 ? -11.034 -9.339 21.819 1.00 83.94 198 THR A N 1
ATOM 1475 C CA . THR A 1 198 ? -12.431 -9.379 22.284 1.00 83.94 198 THR A CA 1
ATOM 1476 C C . THR A 1 198 ? -13.206 -8.089 22.038 1.00 83.94 198 THR A C 1
ATOM 1478 O O . THR A 1 198 ? -14.427 -8.106 22.149 1.00 83.94 198 THR A O 1
ATOM 1481 N N . SER A 1 199 ? -12.511 -6.984 21.765 1.00 86.81 199 SER A N 1
ATOM 1482 C CA . SER A 1 199 ? -13.096 -5.693 21.391 1.00 86.81 199 SER A CA 1
ATOM 1483 C C . SER A 1 199 ? -12.763 -5.296 19.950 1.00 86.81 199 SER A C 1
ATOM 1485 O O . SER A 1 199 ? -12.958 -4.137 19.569 1.00 86.81 199 SER A O 1
ATOM 1487 N N . ALA A 1 200 ? -12.232 -6.225 19.151 1.00 93.12 200 ALA A N 1
ATOM 1488 C CA . ALA A 1 200 ? -11.836 -5.964 17.777 1.00 93.12 200 ALA A CA 1
ATOM 1489 C C . ALA A 1 200 ? -13.062 -5.717 16.887 1.00 93.12 200 ALA A C 1
ATOM 1491 O O . ALA A 1 200 ? -14.075 -6.414 16.974 1.00 93.12 200 ALA A O 1
ATOM 1492 N N . ALA A 1 201 ? -12.957 -4.733 15.998 1.00 96.44 201 ALA A N 1
ATOM 1493 C CA . ALA A 1 201 ? -14.018 -4.375 15.064 1.00 96.44 201 ALA A CA 1
ATOM 1494 C C . ALA A 1 201 ? -14.133 -5.331 13.859 1.00 96.44 201 ALA A C 1
ATOM 1496 O O . ALA A 1 201 ? -15.096 -5.211 13.106 1.00 96.44 201 ALA A O 1
ATOM 1497 N N . ALA A 1 202 ? -13.202 -6.286 13.704 1.00 96.19 202 ALA A N 1
ATOM 1498 C CA . ALA A 1 202 ? -13.039 -7.171 12.542 1.00 96.19 202 ALA A CA 1
ATOM 1499 C C . ALA A 1 202 ? -14.370 -7.641 11.932 1.00 96.19 202 ALA A C 1
ATOM 1501 O O . ALA A 1 202 ? -14.763 -7.191 10.858 1.00 96.19 202 ALA A O 1
ATOM 1502 N N . THR A 1 203 ? -15.130 -8.458 12.669 1.00 95.69 203 THR A N 1
ATOM 1503 C CA . THR A 1 203 ? -16.384 -9.047 12.177 1.00 95.69 203 THR A CA 1
ATOM 1504 C C . THR A 1 203 ? -17.457 -7.998 11.886 1.00 95.69 203 THR A C 1
ATOM 1506 O O . THR A 1 203 ? -18.266 -8.183 10.982 1.00 95.69 203 THR A O 1
ATOM 1509 N N . ALA A 1 204 ? -17.479 -6.890 12.633 1.00 96.69 204 ALA A N 1
ATOM 1510 C CA . ALA A 1 204 ? -18.428 -5.806 12.391 1.00 96.69 204 ALA A CA 1
ATOM 1511 C C . ALA A 1 204 ? -18.113 -5.051 11.092 1.00 96.69 204 ALA A C 1
ATOM 1513 O O . ALA A 1 204 ? -19.029 -4.557 10.447 1.00 96.69 204 ALA A O 1
ATOM 1514 N N . LEU A 1 205 ? -16.837 -5.001 10.706 1.00 97.56 205 LEU A N 1
ATOM 1515 C CA . LEU A 1 205 ? -16.341 -4.394 9.471 1.00 97.56 205 LEU A CA 1
ATOM 1516 C C . LEU A 1 205 ? -16.197 -5.403 8.319 1.00 97.56 205 LEU A C 1
ATOM 1518 O O . LEU A 1 205 ? -15.762 -5.030 7.235 1.00 97.56 205 LEU A O 1
ATOM 1522 N N . GLY A 1 206 ? -16.589 -6.664 8.526 1.00 97.38 206 GLY A N 1
ATOM 1523 C CA . GLY A 1 206 ? -16.594 -7.697 7.487 1.00 97.38 206 GLY A CA 1
ATOM 1524 C C . GLY A 1 206 ? -15.265 -8.417 7.284 1.00 97.38 206 GLY A C 1
ATOM 1525 O O . GLY A 1 206 ? -15.168 -9.199 6.343 1.00 97.38 206 GLY A O 1
ATOM 1526 N N . PHE A 1 207 ? -14.277 -8.182 8.145 1.00 97.62 207 PHE A N 1
ATOM 1527 C CA . PHE A 1 207 ? -13.015 -8.917 8.156 1.00 97.62 207 PHE A CA 1
ATOM 1528 C C . PHE A 1 207 ? -13.155 -10.240 8.911 1.00 97.62 207 PHE A C 1
ATOM 1530 O O . PHE A 1 207 ? -13.859 -10.331 9.930 1.00 97.62 207 PHE A O 1
ATOM 1537 N N . ASP A 1 208 ? -12.460 -11.259 8.423 1.00 95.06 208 ASP A N 1
ATOM 1538 C CA . ASP A 1 208 ? -12.215 -12.482 9.160 1.00 95.06 208 ASP A CA 1
ATOM 1539 C C . ASP A 1 208 ? -11.346 -12.189 10.389 1.00 95.06 208 ASP A C 1
ATOM 1541 O O . ASP A 1 208 ? -10.408 -11.399 10.354 1.00 95.06 208 ASP A O 1
ATOM 1545 N N . ASN A 1 209 ? -11.668 -12.827 11.512 1.00 93.00 209 ASN A N 1
ATOM 1546 C CA . ASN A 1 209 ? -10.931 -12.658 12.763 1.00 93.00 209 ASN A CA 1
ATOM 1547 C C . ASN A 1 209 ? -10.124 -13.901 13.148 1.00 93.00 209 ASN A C 1
ATOM 1549 O O . ASN A 1 209 ? -9.645 -13.987 14.278 1.00 93.00 209 ASN A O 1
ATOM 1553 N N . THR A 1 210 ? -9.989 -14.877 12.242 1.00 93.31 210 THR A N 1
ATOM 1554 C CA . THR A 1 210 ? -9.162 -16.069 12.484 1.00 93.31 210 THR A CA 1
ATOM 1555 C C . THR A 1 210 ? -7.692 -15.864 12.115 1.00 93.31 210 THR A C 1
ATOM 1557 O O . THR A 1 210 ? -6.830 -16.603 12.601 1.00 93.31 210 THR A O 1
ATOM 1560 N N . GLY A 1 211 ? -7.391 -14.833 11.321 1.00 94.19 211 GLY A N 1
ATOM 1561 C CA . GLY A 1 211 ? -6.048 -14.400 10.945 1.00 94.19 211 GLY A CA 1
ATOM 1562 C C . GLY A 1 211 ? -5.855 -12.897 11.140 1.00 94.19 211 GLY A C 1
ATOM 1563 O O . GLY A 1 211 ? -6.808 -12.175 11.407 1.00 94.19 211 GLY A O 1
ATOM 1564 N N . ASP A 1 212 ? -4.607 -12.447 11.037 1.00 96.12 212 ASP A N 1
ATOM 1565 C CA . ASP A 1 212 ? -4.288 -11.024 10.920 1.00 96.12 212 ASP A CA 1
ATOM 1566 C C . ASP A 1 212 ? -4.151 -10.670 9.441 1.00 96.12 212 ASP A C 1
ATOM 1568 O O . ASP A 1 212 ? -3.616 -11.472 8.669 1.00 96.12 212 ASP A O 1
ATOM 1572 N N . ASP A 1 213 ? -4.546 -9.455 9.076 1.00 96.94 213 ASP A N 1
ATOM 1573 C CA . ASP A 1 213 ? -4.280 -8.930 7.742 1.00 96.94 213 ASP A CA 1
ATOM 1574 C C . ASP A 1 213 ? -2.895 -8.297 7.687 1.00 96.94 213 ASP A C 1
ATOM 1576 O O . ASP A 1 213 ? -2.483 -7.582 8.606 1.00 96.94 213 ASP A O 1
ATOM 1580 N N . VAL A 1 214 ? -2.173 -8.553 6.597 1.00 95.69 214 VAL A N 1
ATOM 1581 C CA . VAL A 1 214 ? -0.830 -8.021 6.366 1.00 95.69 214 VAL A CA 1
ATOM 1582 C C . VAL A 1 214 ? -0.766 -7.405 4.978 1.00 95.69 214 VAL A C 1
ATOM 1584 O O . VAL A 1 214 ? -1.010 -8.083 3.984 1.00 95.69 214 VAL A O 1
ATOM 1587 N N . TYR A 1 215 ? -0.389 -6.133 4.932 1.00 94.75 215 TYR A N 1
ATOM 1588 C CA . TYR A 1 215 ? -0.057 -5.408 3.716 1.00 94.75 215 TYR A CA 1
ATOM 1589 C C . TYR A 1 215 ? 1.453 -5.192 3.635 1.00 94.75 215 TYR A C 1
ATOM 1591 O O . TYR A 1 215 ? 2.078 -4.743 4.600 1.00 94.75 215 TYR A O 1
ATOM 1599 N N . THR A 1 216 ? 2.025 -5.476 2.468 1.00 93.56 216 THR A N 1
ATOM 1600 C CA . THR A 1 216 ? 3.428 -5.214 2.137 1.00 93.56 216 THR A CA 1
ATOM 1601 C C . THR A 1 216 ? 3.480 -4.630 0.727 1.00 93.56 216 THR A C 1
ATOM 1603 O O . THR A 1 216 ? 3.078 -5.323 -0.210 1.00 93.56 216 THR A O 1
ATOM 1606 N N . PRO A 1 217 ? 3.994 -3.402 0.553 1.00 91.88 217 PRO A N 1
ATOM 1607 C CA . PRO A 1 217 ? 4.184 -2.804 -0.761 1.00 91.88 217 PRO A CA 1
ATOM 1608 C C . PRO A 1 217 ? 4.979 -3.682 -1.728 1.00 91.88 217 PRO A C 1
ATOM 1610 O O . PRO A 1 217 ? 5.965 -4.299 -1.300 1.00 91.88 217 PRO A O 1
ATOM 1613 N N . PRO A 1 218 ? 4.672 -3.657 -3.039 1.00 92.81 218 PRO A N 1
ATOM 1614 C CA . PRO A 1 218 ? 5.483 -4.314 -4.055 1.00 92.81 218 PRO A CA 1
ATOM 1615 C C . PRO A 1 218 ? 6.903 -3.737 -4.078 1.00 92.81 218 PRO A C 1
ATOM 1617 O O . PRO A 1 218 ? 7.175 -2.686 -4.662 1.00 92.81 218 PRO A O 1
ATOM 1620 N N . THR A 1 219 ? 7.819 -4.445 -3.426 1.00 92.88 219 THR A N 1
ATOM 1621 C CA . THR A 1 219 ? 9.241 -4.112 -3.329 1.00 92.88 219 THR A CA 1
ATOM 1622 C C . THR A 1 219 ? 10.048 -5.181 -4.052 1.00 92.88 219 THR A C 1
ATOM 1624 O O . THR A 1 219 ? 9.660 -6.348 -4.070 1.00 92.88 219 THR A O 1
ATOM 1627 N N . SER A 1 220 ? 11.138 -4.779 -4.695 1.00 93.69 220 SER A N 1
ATOM 1628 C CA . SER A 1 220 ? 12.003 -5.677 -5.452 1.00 93.69 220 SER A CA 1
ATOM 1629 C C . SER A 1 220 ? 12.578 -6.790 -4.577 1.00 93.69 220 SER A C 1
ATOM 1631 O O . SER A 1 220 ? 13.005 -6.531 -3.459 1.00 93.69 220 SER A O 1
ATOM 1633 N N . ASP A 1 221 ? 12.659 -8.008 -5.113 1.00 92.06 221 ASP A N 1
ATOM 1634 C CA . ASP A 1 221 ? 13.107 -9.207 -4.388 1.00 92.06 221 ASP A CA 1
ATOM 1635 C C . ASP A 1 221 ? 14.603 -9.214 -4.033 1.00 92.06 221 ASP A C 1
ATOM 1637 O O . ASP A 1 221 ? 15.065 -10.038 -3.238 1.00 92.06 221 ASP A O 1
ATOM 1641 N N . LYS A 1 222 ? 15.389 -8.360 -4.693 1.00 90.50 222 LYS A N 1
ATOM 1642 C CA . LYS A 1 222 ? 16.830 -8.218 -4.484 1.00 90.50 222 LYS A CA 1
ATOM 1643 C C . LYS A 1 222 ? 17.299 -6.802 -4.792 1.00 90.50 222 LYS A C 1
ATOM 1645 O O . LYS A 1 222 ? 16.658 -6.063 -5.536 1.00 90.50 222 LYS A O 1
ATOM 1650 N N . GLU A 1 223 ? 18.499 -6.502 -4.309 1.00 88.31 223 GLU A N 1
ATOM 1651 C CA . GLU A 1 223 ? 19.246 -5.286 -4.621 1.00 88.31 223 GLU A CA 1
ATOM 1652 C C . GLU A 1 223 ? 19.343 -5.068 -6.148 1.00 88.31 223 GLU A C 1
ATOM 1654 O O . GLU A 1 223 ? 19.814 -5.928 -6.906 1.00 88.31 223 GLU A O 1
ATOM 1659 N N . ALA A 1 224 ? 18.920 -3.894 -6.614 1.00 85.25 224 ALA A N 1
ATOM 1660 C CA . ALA A 1 224 ? 18.984 -3.468 -8.005 1.00 85.25 224 ALA A CA 1
ATOM 1661 C C . ALA A 1 224 ? 20.395 -2.966 -8.348 1.00 85.25 224 ALA A C 1
ATOM 1663 O O . ALA A 1 224 ? 20.645 -1.768 -8.504 1.00 85.25 224 ALA A O 1
ATOM 1664 N N . LYS A 1 225 ? 21.359 -3.883 -8.451 1.00 76.50 225 LYS A N 1
ATOM 1665 C CA . LYS A 1 225 ? 22.758 -3.534 -8.726 1.00 76.50 225 LYS A CA 1
ATOM 1666 C C . LYS A 1 225 ? 23.037 -3.374 -10.212 1.00 76.50 225 LYS A C 1
ATOM 1668 O O . LYS A 1 225 ? 22.852 -4.295 -10.999 1.00 76.50 225 LYS A O 1
ATOM 1673 N N . TRP A 1 226 ? 23.569 -2.210 -10.580 1.00 75.81 226 TRP A N 1
ATOM 1674 C CA . TRP A 1 226 ? 24.059 -1.913 -11.932 1.00 75.81 226 TRP A CA 1
ATOM 1675 C C . TRP A 1 226 ? 25.557 -1.612 -11.920 1.00 75.81 226 TRP A C 1
ATOM 1677 O O . TRP A 1 226 ? 26.010 -0.673 -12.563 1.00 75.81 226 TRP A O 1
ATOM 1687 N N . GLY A 1 227 ? 26.347 -2.347 -11.134 1.00 74.69 227 GLY A N 1
ATOM 1688 C CA . GLY A 1 227 ? 27.798 -2.212 -11.172 1.00 74.69 227 GLY A CA 1
ATOM 1689 C C . GLY A 1 227 ? 28.382 -2.721 -12.495 1.00 74.69 227 GLY A C 1
ATOM 1690 O O . GLY A 1 227 ? 27.782 -3.548 -13.181 1.00 74.69 227 GLY A O 1
ATOM 1691 N N . ILE A 1 228 ? 29.607 -2.293 -12.831 1.00 78.94 228 ILE A N 1
ATOM 1692 C CA . ILE A 1 228 ? 30.332 -2.818 -14.006 1.00 78.94 228 ILE A CA 1
ATOM 1693 C C . ILE A 1 228 ? 30.475 -4.345 -13.937 1.00 78.94 228 ILE A C 1
ATOM 1695 O O . ILE A 1 228 ? 30.359 -5.025 -14.950 1.00 78.94 228 ILE A O 1
ATOM 1699 N N . PHE A 1 229 ? 30.713 -4.893 -12.744 1.00 81.00 229 PHE A N 1
ATOM 1700 C CA . PHE A 1 229 ? 30.875 -6.331 -12.556 1.00 81.00 229 PHE A CA 1
ATOM 1701 C C . PHE A 1 229 ? 29.547 -7.076 -12.656 1.00 81.00 229 PHE A C 1
ATOM 1703 O O . PHE A 1 229 ? 29.513 -8.104 -13.323 1.00 81.00 229 PHE A O 1
ATOM 1710 N N . ASP A 1 230 ? 28.468 -6.535 -12.089 1.00 79.81 230 ASP A N 1
ATOM 1711 C CA . ASP A 1 230 ? 27.126 -7.114 -12.228 1.00 79.81 230 ASP A CA 1
ATOM 1712 C C . ASP A 1 230 ? 26.700 -7.112 -13.697 1.00 79.81 230 ASP A C 1
ATOM 1714 O O . ASP A 1 230 ? 26.320 -8.143 -14.235 1.00 79.81 230 ASP A O 1
ATOM 1718 N N . THR A 1 231 ? 26.938 -6.004 -14.403 1.00 82.31 231 THR A N 1
ATOM 1719 C CA . THR A 1 231 ? 26.678 -5.893 -15.844 1.00 82.31 231 THR A CA 1
ATOM 1720 C C . THR A 1 231 ? 27.469 -6.927 -16.660 1.00 82.31 231 THR A C 1
ATOM 1722 O O . THR A 1 231 ? 26.951 -7.483 -17.628 1.00 82.31 231 THR A O 1
ATOM 1725 N N . LEU A 1 232 ? 28.727 -7.206 -16.292 1.00 86.06 232 LEU A N 1
ATOM 1726 C CA . LEU A 1 232 ? 29.539 -8.242 -16.946 1.00 86.06 232 LEU A CA 1
ATOM 1727 C C . LEU A 1 232 ? 29.043 -9.661 -16.633 1.00 86.06 232 LEU A C 1
ATOM 1729 O O . LEU A 1 232 ? 29.091 -10.524 -17.511 1.00 86.06 232 LEU A O 1
ATOM 1733 N N . ILE A 1 233 ? 28.590 -9.909 -15.402 1.00 85.19 233 ILE A N 1
ATOM 1734 C CA . ILE A 1 233 ? 28.013 -11.193 -14.986 1.00 85.19 233 ILE A CA 1
ATOM 1735 C C . ILE A 1 233 ? 26.695 -11.436 -15.730 1.00 85.19 233 ILE A C 1
ATOM 1737 O O . ILE A 1 233 ? 26.532 -12.500 -16.325 1.00 85.19 233 ILE A O 1
ATOM 1741 N N . ASP A 1 234 ? 25.817 -10.437 -15.786 1.00 82.94 234 ASP A N 1
ATOM 1742 C CA . ASP A 1 234 ? 24.557 -10.493 -16.528 1.00 82.94 234 ASP A CA 1
ATOM 1743 C C . ASP A 1 234 ? 24.809 -10.714 -18.023 1.00 82.94 234 ASP A C 1
ATOM 1745 O O . ASP A 1 234 ? 24.204 -11.593 -18.632 1.00 82.94 234 ASP A O 1
ATOM 1749 N N . LEU A 1 235 ? 25.769 -9.990 -18.621 1.00 88.06 235 LEU A N 1
ATOM 1750 C CA . LEU A 1 235 ? 26.153 -10.195 -20.022 1.00 88.06 235 LEU A CA 1
ATOM 1751 C C . LEU A 1 235 ? 26.579 -11.640 -20.294 1.00 88.06 235 LEU A C 1
ATOM 1753 O O . LEU A 1 235 ? 26.229 -12.190 -21.336 1.00 88.06 235 LEU A O 1
ATOM 1757 N N . LYS A 1 236 ? 27.336 -12.258 -19.380 1.00 90.50 236 LYS A N 1
ATOM 1758 C CA . LYS A 1 236 ? 27.727 -13.664 -19.514 1.00 90.50 236 LYS A CA 1
ATOM 1759 C C . LYS A 1 236 ? 26.495 -14.572 -19.550 1.00 90.50 236 LYS A C 1
ATOM 1761 O O . LYS A 1 236 ? 26.449 -15.442 -20.411 1.00 90.50 236 LYS A O 1
ATOM 1766 N N . GLY A 1 237 ? 25.525 -14.357 -18.659 1.00 85.69 237 GLY A N 1
ATOM 1767 C CA . GLY A 1 237 ? 24.269 -15.111 -18.648 1.00 85.69 237 GLY A CA 1
ATOM 1768 C C . GLY A 1 237 ? 23.486 -14.943 -19.951 1.00 85.69 237 GLY A C 1
ATOM 1769 O O . GLY A 1 237 ? 23.162 -15.927 -20.605 1.00 85.69 237 GLY A O 1
ATOM 1770 N N . PHE A 1 238 ? 23.295 -13.702 -20.405 1.00 86.56 238 PHE A N 1
ATOM 1771 C CA . PHE A 1 238 ? 22.579 -13.425 -21.655 1.00 86.56 238 PHE A CA 1
ATOM 1772 C C . PHE A 1 238 ? 23.270 -14.020 -22.891 1.00 86.56 238 PHE A C 1
ATOM 1774 O O . PHE A 1 238 ? 22.598 -14.452 -23.823 1.00 86.56 238 PHE A O 1
ATOM 1781 N N . LEU A 1 239 ? 24.608 -14.087 -22.901 1.00 91.44 239 LEU A N 1
ATOM 1782 C CA . LEU A 1 239 ? 25.368 -14.785 -23.944 1.00 91.44 239 LEU A CA 1
ATOM 1783 C C . LEU A 1 239 ? 25.182 -16.308 -23.898 1.00 91.44 239 LEU A C 1
ATOM 1785 O O . LEU A 1 239 ? 25.218 -16.945 -24.944 1.00 91.44 239 LEU A O 1
ATOM 1789 N N . GLU A 1 240 ? 25.018 -16.899 -22.714 1.00 93.88 240 GLU A N 1
ATOM 1790 C CA . GLU A 1 240 ? 24.760 -18.339 -22.556 1.00 93.88 240 GLU A CA 1
ATOM 1791 C C . GLU A 1 240 ? 23.332 -18.719 -22.985 1.00 93.88 240 GLU A C 1
ATOM 1793 O O . GLU A 1 240 ? 23.107 -19.848 -23.422 1.00 93.88 240 GLU A O 1
ATOM 1798 N N . GLU A 1 241 ? 22.390 -17.777 -22.900 1.00 90.25 241 GLU A N 1
ATOM 1799 C CA . GLU A 1 241 ? 20.970 -17.954 -23.236 1.00 90.25 241 GLU A CA 1
ATOM 1800 C C . GLU A 1 241 ? 20.587 -17.476 -24.651 1.00 90.25 241 GLU A C 1
ATOM 1802 O O . GLU A 1 241 ? 19.425 -17.594 -25.039 1.00 90.25 241 GLU A O 1
ATOM 1807 N N . ASP A 1 242 ? 21.538 -16.944 -25.431 1.00 89.69 242 ASP A N 1
ATOM 1808 C CA . ASP A 1 242 ? 21.287 -16.254 -26.710 1.00 89.69 242 ASP A CA 1
ATOM 1809 C C . ASP A 1 242 ? 20.238 -15.112 -26.597 1.00 89.69 242 ASP A C 1
ATOM 1811 O O . ASP A 1 242 ? 19.528 -14.785 -27.557 1.00 89.69 242 ASP A O 1
ATOM 1815 N N . ASP A 1 243 ? 20.149 -14.452 -25.433 1.00 82.06 243 ASP A N 1
ATOM 1816 C CA . ASP A 1 243 ? 19.247 -13.319 -25.198 1.00 82.06 243 ASP A CA 1
ATOM 1817 C C . ASP A 1 243 ? 19.810 -12.035 -25.823 1.00 82.06 243 ASP A C 1
ATOM 1819 O O . ASP A 1 243 ? 20.544 -11.254 -25.211 1.00 82.06 243 ASP A O 1
ATOM 1823 N N . VAL A 1 244 ? 19.429 -11.790 -27.077 1.00 85.12 244 VAL A N 1
ATOM 1824 C CA . VAL A 1 244 ? 19.837 -10.605 -27.846 1.00 85.12 244 VAL A CA 1
ATOM 1825 C C . VAL A 1 244 ? 19.472 -9.294 -27.138 1.00 85.12 244 VAL A C 1
ATOM 1827 O O . VAL A 1 244 ? 20.225 -8.319 -27.235 1.00 85.12 244 VAL A O 1
ATOM 1830 N N . PHE A 1 245 ? 18.338 -9.244 -26.434 1.00 75.94 245 PHE A N 1
ATOM 1831 C CA . PHE A 1 245 ? 17.902 -8.031 -25.748 1.00 75.94 245 PHE A CA 1
ATOM 1832 C C . PHE A 1 245 ? 18.771 -7.769 -24.516 1.00 75.94 245 PHE A C 1
ATOM 1834 O O . PHE A 1 245 ? 19.322 -6.671 -24.381 1.00 75.94 245 PHE A O 1
ATOM 1841 N N . GLY A 1 246 ? 18.971 -8.791 -23.680 1.00 76.56 246 GLY A N 1
ATOM 1842 C CA . GLY A 1 246 ? 19.885 -8.751 -22.543 1.00 76.56 246 GLY A CA 1
ATOM 1843 C C . GLY A 1 246 ? 21.315 -8.385 -22.951 1.00 76.56 246 GLY A C 1
ATOM 1844 O O . GLY A 1 246 ? 21.911 -7.475 -22.373 1.00 76.56 246 GLY A O 1
ATOM 1845 N N . ILE A 1 247 ? 21.842 -8.993 -24.022 1.00 84.44 247 ILE A N 1
ATOM 1846 C CA . ILE A 1 247 ? 23.171 -8.677 -24.572 1.00 84.44 247 ILE A CA 1
ATOM 1847 C C . ILE A 1 247 ? 23.261 -7.204 -24.980 1.00 84.44 247 ILE A C 1
ATOM 1849 O O . ILE A 1 247 ? 24.182 -6.502 -24.554 1.00 84.44 247 ILE A O 1
ATOM 1853 N N . SER A 1 248 ? 22.319 -6.717 -25.797 1.00 81.44 248 SER A N 1
ATOM 1854 C CA . SER A 1 248 ? 22.328 -5.329 -26.280 1.00 81.44 248 SER A CA 1
ATOM 1855 C C . SER A 1 248 ? 22.332 -4.338 -25.120 1.00 81.44 248 SER A C 1
ATOM 1857 O O . SER A 1 248 ? 23.064 -3.350 -25.131 1.00 81.44 248 SER A O 1
ATOM 1859 N N . LYS A 1 249 ? 21.523 -4.618 -24.106 1.00 78.19 249 LYS A N 1
ATOM 1860 C CA . LYS A 1 249 ? 21.354 -3.789 -22.923 1.00 78.19 249 LYS A CA 1
ATOM 1861 C C . LYS A 1 249 ? 22.589 -3.775 -22.029 1.00 78.19 249 LYS A C 1
ATOM 1863 O O . LYS A 1 249 ? 23.025 -2.698 -21.621 1.00 78.19 249 LYS A O 1
ATOM 1868 N N . SER A 1 250 ? 23.197 -4.933 -21.774 1.00 83.62 250 SER A N 1
ATOM 1869 C CA . SER A 1 250 ? 24.453 -4.998 -21.028 1.00 83.62 250 SER A CA 1
ATOM 1870 C C . SER A 1 250 ? 25.579 -4.282 -21.771 1.00 83.62 250 SER A C 1
ATOM 1872 O O . SER A 1 250 ? 26.337 -3.549 -21.148 1.00 83.62 250 SER A O 1
ATOM 1874 N N . ILE A 1 251 ? 25.656 -4.389 -23.103 1.00 85.50 251 ILE A N 1
ATOM 1875 C CA . ILE A 1 251 ? 26.632 -3.630 -23.904 1.00 85.50 251 ILE A CA 1
ATOM 1876 C C . ILE A 1 251 ? 26.429 -2.116 -23.747 1.00 85.50 251 ILE A C 1
ATOM 1878 O O . ILE A 1 251 ? 27.410 -1.400 -23.548 1.00 85.50 251 ILE A O 1
ATOM 1882 N N . THR A 1 252 ? 25.187 -1.620 -23.789 1.00 81.31 252 THR A N 1
ATOM 1883 C CA . THR A 1 252 ? 24.893 -0.197 -23.546 1.00 81.31 252 THR A CA 1
ATOM 1884 C C . THR A 1 252 ? 25.353 0.240 -22.154 1.00 81.31 252 THR A C 1
ATOM 1886 O O . THR A 1 252 ? 26.091 1.215 -22.042 1.00 81.31 252 THR A O 1
ATOM 1889 N N . ARG A 1 253 ? 25.016 -0.523 -21.105 1.00 79.31 253 ARG A N 1
ATOM 1890 C CA . ARG A 1 253 ? 25.457 -0.238 -19.726 1.00 79.31 253 ARG A CA 1
ATOM 1891 C C . ARG A 1 253 ? 26.979 -0.227 -19.581 1.00 79.31 253 ARG A C 1
ATOM 1893 O O . ARG A 1 253 ? 27.533 0.650 -18.924 1.00 79.31 253 ARG A O 1
ATOM 1900 N N . LEU A 1 254 ? 27.675 -1.177 -20.211 1.00 84.50 254 LEU A N 1
ATOM 1901 C CA . LEU A 1 254 ? 29.141 -1.209 -20.230 1.00 84.50 254 LEU A CA 1
ATOM 1902 C C . LEU A 1 254 ? 29.724 0.033 -20.914 1.00 84.50 254 LEU A C 1
ATOM 1904 O O . LEU A 1 254 ? 30.712 0.577 -20.423 1.00 84.50 254 LEU A O 1
ATOM 1908 N N . GLY A 1 255 ? 29.117 0.485 -22.016 1.00 80.69 255 GLY A N 1
ATOM 1909 C CA . GLY A 1 255 ? 29.475 1.737 -22.685 1.00 80.69 255 GLY A CA 1
ATOM 1910 C C . GLY A 1 255 ? 29.400 2.927 -21.729 1.00 80.69 255 GLY A C 1
ATOM 1911 O O . GLY A 1 255 ? 30.400 3.617 -21.534 1.00 80.69 255 GLY A O 1
ATOM 1912 N N . ASP A 1 256 ? 28.269 3.084 -21.043 1.00 75.75 256 ASP A N 1
ATOM 1913 C CA . ASP A 1 256 ? 28.052 4.163 -20.072 1.00 75.75 256 ASP A CA 1
ATOM 1914 C C . ASP A 1 256 ? 29.071 4.123 -18.918 1.00 75.75 256 ASP A C 1
ATOM 1916 O O . ASP A 1 256 ? 29.644 5.149 -18.538 1.00 75.75 256 ASP A O 1
ATOM 1920 N N . HIS A 1 257 ? 29.361 2.930 -18.379 1.00 78.75 257 HIS A N 1
ATOM 1921 C CA . HIS A 1 257 ? 30.381 2.762 -17.341 1.00 78.75 257 HIS A CA 1
ATOM 1922 C C . HIS A 1 257 ? 31.779 3.193 -17.793 1.00 78.75 257 HIS A C 1
ATOM 1924 O O . HIS A 1 257 ? 32.569 3.679 -16.981 1.00 78.75 257 HIS A O 1
ATOM 1930 N N . LEU A 1 258 ? 32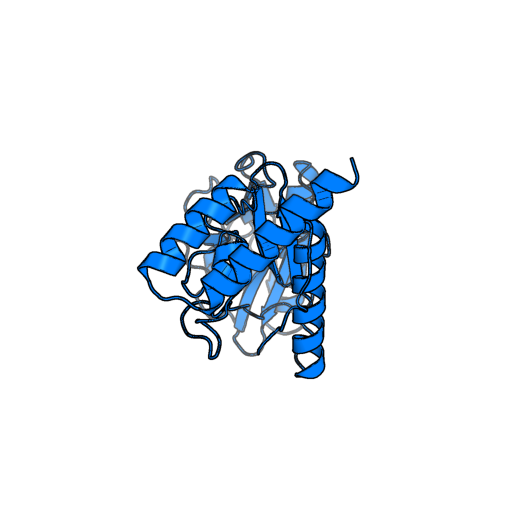.118 2.977 -19.064 1.00 73.75 258 LEU A N 1
ATOM 1931 C CA . LEU A 1 258 ? 33.421 3.334 -19.617 1.00 73.75 258 LEU A CA 1
ATOM 1932 C C . LEU A 1 258 ? 33.507 4.833 -19.919 1.00 73.75 258 LEU A C 1
ATOM 1934 O O . LEU A 1 258 ? 34.515 5.457 -19.589 1.00 73.75 258 LEU A O 1
ATOM 1938 N N . GLU A 1 259 ? 32.451 5.429 -20.471 1.00 71.81 259 GLU A N 1
ATOM 1939 C CA . GLU A 1 259 ? 32.393 6.865 -20.766 1.00 71.81 259 GLU A CA 1
ATOM 1940 C C . GLU A 1 259 ? 32.416 7.721 -19.494 1.00 71.81 259 GLU A C 1
ATOM 1942 O O . GLU A 1 259 ? 33.164 8.700 -19.421 1.00 71.81 259 GLU A O 1
ATOM 1947 N N . GLY A 1 260 ? 31.700 7.302 -18.444 1.00 58.84 260 GLY A N 1
ATOM 1948 C CA . GLY A 1 260 ? 31.721 7.970 -17.139 1.00 58.84 260 GLY A CA 1
ATOM 1949 C C . GLY A 1 260 ? 33.098 7.980 -16.461 1.00 58.84 260 GLY A C 1
ATOM 1950 O O . GLY A 1 260 ? 33.373 8.849 -15.638 1.00 58.84 260 GLY A O 1
ATOM 1951 N N . ARG A 1 261 ? 34.001 7.059 -16.830 1.00 54.81 261 ARG A N 1
ATOM 1952 C CA . ARG A 1 261 ? 35.378 6.986 -16.305 1.00 54.81 261 ARG A CA 1
ATOM 1953 C C . ARG A 1 261 ? 36.404 7.776 -17.115 1.00 54.81 261 ARG A C 1
ATOM 1955 O O . ARG A 1 261 ? 37.514 7.957 -16.635 1.00 54.81 261 ARG A O 1
ATOM 1962 N N . ILE A 1 262 ? 36.065 8.220 -18.326 1.00 48.62 262 ILE A N 1
ATOM 1963 C CA . ILE A 1 262 ? 36.956 9.032 -19.175 1.00 48.62 262 ILE A CA 1
ATOM 1964 C C . ILE A 1 262 ? 36.844 10.528 -18.826 1.00 48.62 262 ILE A C 1
ATOM 1966 O O . ILE A 1 262 ? 37.742 11.303 -19.147 1.00 48.62 262 ILE A O 1
ATOM 1970 N N . GLN A 1 263 ? 35.771 10.938 -18.142 1.00 42.72 263 GLN A N 1
ATOM 1971 C CA . GLN A 1 263 ? 35.532 12.331 -17.738 1.00 42.72 263 GLN A CA 1
ATOM 1972 C C . GLN A 1 263 ? 35.959 12.671 -16.293 1.00 42.72 263 GLN A C 1
ATOM 1974 O O . GLN A 1 263 ? 35.784 13.818 -15.880 1.00 42.72 263 GLN A O 1
ATOM 1979 N N . ALA A 1 264 ? 36.516 11.714 -15.539 1.00 41.22 264 ALA A N 1
ATOM 1980 C CA . ALA A 1 264 ? 37.017 11.879 -14.167 1.00 41.22 264 ALA A CA 1
ATOM 1981 C C . ALA A 1 264 ? 38.548 11.766 -14.114 1.00 41.22 264 ALA A C 1
ATOM 1983 O O . ALA A 1 264 ? 39.163 12.519 -13.325 1.00 41.22 264 ALA A O 1
#

Sequence (264 aa):
LTATIQSGSYTHGQLATAIRNKMNQVSTDSGFGINYIVTYDSTTEEFTIQDDGTNPGFEVELLWATGTNANASIASDIGFAATDIRDSLIVSDSTVTTVTITASSNDTIQFREDIGNGLSATLTATIPVGNYTVYPQLHELAANIESAMEAASAAAGNNTAYKVTYDDVNDKFTIEEQGPGLQLKELRILWNSGTAVTSAAATALGFDNTGDDVYTPPTSDKEAKWGIFDTLIDLKGFLEEDDVFGISKSITRLGDHLEGRIQA